Protein AF-W3ANN6-F1 (afdb_monomer_lite)

Structure (mmCIF, N/CA/C/O backbone):
data_AF-W3ANN6-F1
#
_entry.id   AF-W3ANN6-F1
#
loop_
_atom_site.group_PDB
_atom_site.id
_atom_site.type_symbol
_atom_site.label_atom_id
_atom_site.label_alt_id
_atom_site.label_comp_id
_atom_site.label_asym_id
_atom_site.label_entity_id
_atom_site.label_seq_id
_atom_site.pdbx_PDB_ins_code
_atom_site.Cartn_x
_atom_site.Cartn_y
_atom_site.Cartn_z
_atom_site.occupancy
_atom_site.B_iso_or_equiv
_atom_site.auth_seq_id
_atom_site.auth_comp_id
_atom_site.auth_asym_id
_atom_site.auth_atom_id
_atom_site.pdbx_PDB_model_num
ATOM 1 N N . MET A 1 1 ? -17.682 -36.816 -4.916 1.00 32.53 1 MET A N 1
ATOM 2 C CA . MET A 1 1 ? -17.069 -35.616 -4.298 1.00 32.53 1 MET A CA 1
ATOM 3 C C . MET A 1 1 ? -17.730 -34.402 -4.935 1.00 32.53 1 MET A C 1
ATOM 5 O O . MET A 1 1 ? -17.802 -34.375 -6.146 1.00 32.53 1 MET A O 1
ATOM 9 N N . ASN A 1 2 ? -18.272 -33.395 -4.263 1.00 34.41 2 ASN A N 1
ATOM 10 C CA . ASN A 1 2 ? -18.498 -33.153 -2.848 1.00 34.41 2 ASN A CA 1
ATOM 11 C C . ASN A 1 2 ? -19.518 -31.990 -2.790 1.00 34.41 2 ASN A C 1
ATOM 13 O O . ASN A 1 2 ? -19.142 -30.829 -2.893 1.00 34.41 2 ASN A O 1
ATOM 17 N N . SER A 1 3 ? -20.817 -32.293 -2.690 1.00 26.70 3 SER A N 1
ATOM 18 C CA . SER A 1 3 ? -21.860 -31.339 -2.247 1.00 26.70 3 SER A CA 1
ATOM 19 C C . SER A 1 3 ? -22.351 -31.677 -0.831 1.00 26.70 3 SER A C 1
ATOM 21 O O . SER A 1 3 ? -23.291 -31.072 -0.323 1.00 26.70 3 SER A O 1
ATOM 23 N N . PHE A 1 4 ? -21.694 -32.663 -0.214 1.00 28.80 4 PHE A N 1
ATOM 24 C CA . PHE A 1 4 ? -21.954 -33.219 1.109 1.00 28.80 4 PHE A CA 1
ATOM 25 C C . PHE A 1 4 ? -21.386 -32.318 2.226 1.00 28.80 4 PHE A C 1
ATOM 27 O O . PHE A 1 4 ? -21.916 -32.281 3.332 1.00 28.80 4 PHE A O 1
ATOM 34 N N . LEU A 1 5 ? -20.373 -31.502 1.898 1.00 25.97 5 LEU A N 1
ATOM 35 C CA . LEU A 1 5 ? -19.701 -30.575 2.820 1.00 25.97 5 LEU A CA 1
ATOM 36 C C . LEU A 1 5 ? -20.294 -29.156 2.856 1.00 25.97 5 LEU A C 1
ATOM 38 O O . LEU A 1 5 ? -20.056 -28.431 3.811 1.00 25.97 5 LEU A O 1
ATOM 42 N N . LYS A 1 6 ? -21.104 -28.745 1.869 1.00 28.75 6 LYS A N 1
ATOM 43 C CA . LYS A 1 6 ? -21.680 -27.381 1.840 1.00 28.75 6 LYS A CA 1
ATOM 44 C C . LYS A 1 6 ? -22.974 -27.222 2.646 1.00 28.75 6 LYS A C 1
ATOM 46 O O . LYS A 1 6 ? -23.407 -26.102 2.871 1.00 28.75 6 LYS A O 1
ATOM 51 N N . LYS A 1 7 ? -23.588 -28.325 3.088 1.00 34.66 7 LYS A N 1
ATOM 52 C CA . LYS A 1 7 ? -24.877 -28.327 3.809 1.00 34.66 7 LYS A CA 1
ATOM 53 C C . LYS A 1 7 ? -24.759 -28.616 5.313 1.00 34.66 7 LYS A C 1
ATOM 55 O O . LYS A 1 7 ? -25.770 -28.630 6.000 1.00 34.66 7 LYS A O 1
ATOM 60 N N . HIS A 1 8 ? -23.538 -28.804 5.816 1.00 30.42 8 HIS A N 1
ATOM 61 C CA . HIS A 1 8 ? -23.251 -29.067 7.233 1.00 30.42 8 HIS A CA 1
ATOM 62 C C . HIS A 1 8 ? -22.836 -27.816 8.033 1.00 30.42 8 HIS A C 1
ATOM 64 O O . HIS A 1 8 ? -22.753 -27.884 9.252 1.00 30.42 8 HIS A O 1
ATOM 70 N N . ALA A 1 9 ? -22.610 -26.669 7.381 1.00 30.02 9 ALA A N 1
ATOM 71 C CA . ALA A 1 9 ? -22.048 -25.486 8.038 1.00 30.02 9 ALA A CA 1
ATOM 72 C C . ALA A 1 9 ? -23.087 -24.601 8.756 1.00 30.02 9 ALA A C 1
ATOM 74 O O . ALA A 1 9 ? -22.761 -23.980 9.757 1.00 30.02 9 ALA A O 1
ATOM 75 N N . ALA A 1 10 ? -24.342 -24.547 8.299 1.00 31.28 10 ALA A N 1
ATOM 76 C CA . ALA A 1 10 ? -25.272 -23.502 8.748 1.00 31.28 10 ALA A CA 1
ATOM 77 C C . ALA A 1 10 ? -25.844 -23.710 10.166 1.00 31.28 10 ALA A C 1
ATOM 79 O O . ALA A 1 10 ? -26.101 -22.737 10.863 1.00 31.28 10 ALA A O 1
ATOM 80 N N . ALA A 1 11 ? -26.012 -24.956 10.624 1.00 32.31 11 ALA A N 1
ATOM 81 C CA . ALA A 1 11 ? -26.611 -25.235 11.936 1.00 32.31 11 ALA A CA 1
ATOM 82 C C . ALA A 1 11 ? -25.600 -25.191 13.097 1.00 32.31 11 ALA A C 1
ATOM 84 O O . ALA A 1 11 ? -25.984 -24.876 14.217 1.00 32.31 11 ALA A O 1
ATOM 85 N N . LEU A 1 12 ? -24.314 -25.454 12.831 1.00 32.34 12 LEU A N 1
ATOM 86 C CA . LEU A 1 12 ? -23.236 -25.227 13.802 1.00 32.34 12 LEU A CA 1
ATOM 87 C C . LEU A 1 12 ? -22.746 -23.770 13.789 1.00 32.34 12 LEU A C 1
ATOM 89 O O . LEU A 1 12 ? -22.328 -23.265 14.826 1.00 32.34 12 LEU A O 1
ATOM 93 N N . ALA A 1 13 ? -22.829 -23.077 12.645 1.00 34.53 13 ALA A N 1
ATOM 94 C CA . ALA A 1 13 ? -22.378 -21.692 12.527 1.00 34.53 13 ALA A CA 1
ATOM 95 C C . ALA A 1 13 ? -23.232 -20.703 13.329 1.00 34.53 13 ALA A C 1
ATOM 97 O O . ALA A 1 13 ? -22.690 -19.714 13.795 1.00 34.53 13 ALA A O 1
ATOM 98 N N . VAL A 1 14 ? -24.530 -20.950 13.541 1.00 36.38 14 VAL A N 1
ATOM 99 C CA . VAL A 1 14 ? -25.376 -20.023 14.320 1.00 36.38 14 VAL A CA 1
ATOM 100 C C . VAL A 1 14 ? -25.061 -20.105 15.817 1.00 36.38 14 VAL A C 1
ATOM 102 O O . VAL A 1 14 ? -24.949 -19.073 16.470 1.00 36.38 14 VAL A O 1
ATOM 105 N N . THR A 1 15 ? -24.820 -21.302 16.358 1.00 36.34 15 THR A N 1
ATOM 106 C CA . THR A 1 15 ? -24.433 -21.468 17.770 1.00 36.34 15 THR A CA 1
ATOM 107 C C . THR A 1 15 ? -22.998 -20.995 18.024 1.00 36.34 15 THR A C 1
ATOM 109 O O . THR A 1 15 ? -22.750 -20.355 19.040 1.00 36.34 15 THR A O 1
ATOM 112 N N . ALA A 1 16 ? -22.077 -21.229 17.078 1.00 33.28 16 ALA A N 1
ATOM 113 C CA . ALA A 1 16 ? -20.683 -20.787 17.176 1.00 33.28 16 ALA A CA 1
ATOM 114 C C . ALA A 1 16 ? -20.494 -19.278 16.913 1.00 33.28 16 ALA A C 1
ATOM 116 O O . ALA A 1 16 ? -19.668 -18.643 17.562 1.00 33.28 16 ALA A O 1
ATOM 117 N N . ALA A 1 17 ? -21.260 -18.670 15.999 1.00 32.44 17 ALA A N 1
ATOM 118 C CA . ALA A 1 17 ? -21.143 -17.238 15.710 1.00 32.44 17 ALA A CA 1
ATOM 119 C C . ALA A 1 17 ? -21.731 -16.362 16.828 1.00 32.44 17 ALA A C 1
ATOM 121 O O . ALA A 1 17 ? -21.190 -15.295 17.111 1.00 32.44 17 ALA A O 1
ATOM 122 N N . LEU A 1 18 ? -22.799 -16.810 17.504 1.00 34.31 18 LEU A N 1
ATOM 123 C CA . LEU A 1 18 ? -23.390 -16.063 18.620 1.00 34.31 18 LEU A CA 1
ATOM 124 C C . LEU A 1 18 ? -22.593 -16.195 19.929 1.00 34.31 18 LEU A C 1
ATOM 126 O O . LEU A 1 18 ? -22.500 -15.209 20.661 1.00 34.31 18 LEU A O 1
ATOM 130 N N . SER A 1 19 ? -21.971 -17.348 20.208 1.00 32.53 19 SER A N 1
ATOM 131 C CA . SER A 1 19 ? -21.127 -17.517 21.404 1.00 32.53 19 SER A CA 1
ATOM 132 C C . SER A 1 19 ? -19.837 -16.693 21.334 1.00 32.53 19 SER A C 1
ATOM 134 O O . SER A 1 19 ? -19.410 -16.149 22.348 1.00 32.53 19 SER A O 1
ATOM 136 N N . VAL A 1 20 ? -19.257 -16.535 20.136 1.00 31.69 20 VAL A N 1
ATOM 137 C CA . VAL A 1 20 ? -18.082 -15.672 19.909 1.00 31.69 20 VAL A CA 1
ATOM 138 C C . VAL A 1 20 ? -18.442 -14.191 20.076 1.00 31.69 20 VAL A C 1
ATOM 140 O O . VAL A 1 20 ? -17.717 -13.457 20.737 1.00 31.69 20 VAL A O 1
ATOM 143 N N . SER A 1 21 ? -19.600 -13.756 19.568 1.00 30.66 21 SER A N 1
ATOM 144 C CA . SER A 1 21 ? -20.057 -12.360 19.689 1.00 30.66 21 SER A CA 1
ATOM 145 C C . SER A 1 21 ? -20.254 -11.918 21.152 1.00 30.66 21 SER A C 1
ATOM 147 O O . SER A 1 21 ? -19.965 -10.773 21.504 1.00 30.66 21 SER A O 1
ATOM 149 N N . MET A 1 22 ? -20.692 -12.833 22.030 1.00 30.56 22 MET A N 1
ATOM 150 C CA . MET A 1 22 ? -20.898 -12.538 23.454 1.00 30.56 22 MET A CA 1
ATOM 151 C C . MET A 1 22 ? -19.615 -12.581 24.300 1.00 30.56 22 MET A C 1
ATOM 153 O O . MET A 1 22 ? -19.565 -11.899 25.321 1.00 30.56 22 MET A O 1
ATOM 157 N N . SER A 1 23 ? -18.561 -13.300 23.887 1.00 30.27 23 SER A N 1
ATOM 158 C CA . SER A 1 23 ? -17.263 -13.253 24.586 1.00 30.27 23 SER A CA 1
ATOM 159 C C . SER A 1 23 ? -16.420 -12.030 24.210 1.00 30.27 23 SER A C 1
ATOM 161 O O . SER A 1 23 ? -15.541 -11.646 24.976 1.00 30.27 23 SER A O 1
ATOM 163 N N . THR A 1 24 ? -16.680 -11.405 23.055 1.00 31.23 24 THR A N 1
ATOM 164 C CA . THR A 1 24 ? -15.928 -10.239 22.551 1.00 31.23 24 THR A CA 1
ATOM 165 C C . THR A 1 24 ? -16.662 -8.901 22.701 1.00 31.23 24 THR A C 1
ATOM 167 O O . THR A 1 24 ? -16.136 -7.873 22.286 1.00 31.23 24 THR A O 1
ATOM 170 N N . GLY A 1 25 ? -17.865 -8.882 23.287 1.00 28.44 25 GLY A N 1
ATOM 171 C CA . GLY A 1 25 ? -18.613 -7.648 23.571 1.00 28.44 25 GLY A CA 1
ATOM 172 C C . GLY A 1 25 ? -19.165 -6.909 22.342 1.00 28.44 25 GLY A C 1
ATOM 173 O O . GLY A 1 25 ? -19.482 -5.725 22.442 1.00 28.44 25 GLY A O 1
ATOM 174 N N . VAL A 1 26 ? -19.300 -7.574 21.190 1.00 32.38 26 VAL A N 1
ATOM 175 C CA . VAL A 1 26 ? -19.823 -6.956 19.960 1.00 32.38 26 VAL A CA 1
ATOM 176 C C . VAL A 1 26 ? -21.326 -7.229 19.860 1.00 32.38 26 VAL A C 1
ATOM 178 O O . VAL A 1 26 ? -21.746 -8.318 19.483 1.00 32.38 26 VAL A O 1
ATOM 181 N N . MET A 1 27 ? -22.157 -6.243 20.203 1.00 30.03 27 MET A N 1
ATOM 182 C CA . MET A 1 27 ? -23.614 -6.323 20.025 1.00 30.03 27 MET A CA 1
ATOM 183 C C . MET A 1 27 ? -23.962 -6.197 18.531 1.00 30.03 27 MET A C 1
ATOM 185 O O . MET A 1 27 ? -23.772 -5.136 17.940 1.00 30.03 27 MET A O 1
ATOM 189 N N . ALA A 1 28 ? -24.466 -7.268 17.911 1.00 36.19 28 ALA A N 1
ATOM 190 C CA . ALA A 1 28 ? -24.952 -7.249 16.529 1.00 36.19 28 ALA A CA 1
ATOM 191 C C . ALA A 1 28 ? -26.309 -6.517 16.412 1.00 36.19 28 ALA A C 1
ATOM 193 O O . ALA A 1 28 ? -27.213 -6.748 17.214 1.00 36.19 28 ALA A O 1
ATOM 194 N N . GLU A 1 29 ? -26.463 -5.652 15.402 1.00 33.69 29 GLU A N 1
ATOM 195 C CA . GLU A 1 29 ? -27.686 -4.871 15.145 1.00 33.69 29 GLU A CA 1
ATOM 196 C C . GLU A 1 29 ? -28.932 -5.742 14.848 1.00 33.69 29 GLU A C 1
ATOM 198 O O . GLU A 1 29 ? -28.858 -6.770 14.158 1.00 33.69 29 GLU A O 1
ATOM 203 N N . GLU A 1 30 ? -30.104 -5.268 15.307 1.00 32.84 30 GLU A N 1
ATOM 204 C CA . GLU A 1 30 ? -31.428 -5.933 15.281 1.00 32.84 30 GLU A CA 1
ATOM 205 C C . GLU A 1 30 ? -31.890 -6.441 13.899 1.00 32.84 30 GLU A C 1
ATOM 207 O O . GLU A 1 30 ? -32.696 -7.372 13.809 1.00 32.84 30 GLU A O 1
ATOM 212 N N . ASN A 1 31 ? -31.382 -5.868 12.804 1.00 31.66 31 ASN A N 1
ATOM 213 C CA . ASN A 1 31 ? -31.862 -6.166 11.451 1.00 31.66 31 ASN A CA 1
ATOM 214 C C . ASN A 1 31 ? -31.309 -7.482 10.870 1.00 31.66 31 ASN A C 1
ATOM 216 O O . ASN A 1 31 ? -31.904 -8.057 9.958 1.00 31.66 31 ASN A O 1
ATOM 220 N N . SER A 1 32 ? -30.191 -7.989 11.401 1.00 38.28 32 SER A N 1
ATOM 221 C CA . SER A 1 32 ? -29.564 -9.222 10.906 1.00 38.28 32 SER A CA 1
ATOM 222 C C . SER A 1 32 ? -30.299 -10.474 11.398 1.00 38.28 32 SER A C 1
ATOM 224 O O . SER A 1 32 ? -30.610 -11.369 10.610 1.00 38.28 32 SER A O 1
ATOM 226 N N . VAL A 1 33 ? -30.672 -10.504 12.680 1.00 33.94 33 VAL A N 1
ATOM 227 C CA . VAL A 1 33 ? -31.305 -11.652 13.351 1.00 33.94 33 VAL A CA 1
ATOM 228 C C . VAL A 1 33 ? -32.596 -12.072 12.641 1.00 33.94 33 VAL A C 1
ATOM 230 O O . VAL A 1 33 ? -32.817 -13.257 12.400 1.00 33.94 33 VAL A O 1
ATOM 233 N N . SER A 1 34 ? -33.406 -11.106 12.202 1.00 32.66 34 SER A N 1
ATOM 234 C CA . SER A 1 34 ? -34.683 -11.366 11.523 1.00 32.66 34 SER A CA 1
ATOM 235 C C . SER A 1 34 ? -34.524 -12.032 10.145 1.00 32.66 34 SER A C 1
ATOM 237 O O . SER A 1 34 ? -35.337 -12.883 9.785 1.00 32.66 34 SER A O 1
ATOM 239 N N . GLN A 1 35 ? -33.463 -11.730 9.383 1.00 34.53 35 GLN A N 1
ATOM 240 C CA . GLN A 1 35 ? -33.183 -12.403 8.100 1.00 34.53 35 GLN A CA 1
ATOM 241 C C . GLN A 1 35 ? -32.620 -13.827 8.287 1.00 34.53 35 GLN A C 1
ATOM 243 O O . GLN A 1 35 ? -32.899 -14.725 7.483 1.00 34.53 35 GLN A O 1
ATOM 248 N N . TYR A 1 36 ? -31.885 -14.071 9.376 1.00 34.53 36 TYR A N 1
ATOM 249 C CA . TYR A 1 36 ? -31.391 -15.407 9.734 1.00 34.53 36 TYR A CA 1
ATOM 250 C C . TYR A 1 36 ? -32.510 -16.345 10.216 1.00 34.53 36 TYR A C 1
ATOM 252 O O . TYR A 1 36 ? -32.502 -17.534 9.898 1.00 34.53 36 TYR A O 1
ATOM 260 N N . VAL A 1 37 ? -33.518 -15.815 10.914 1.00 33.84 37 VAL A N 1
ATOM 261 C CA . VAL A 1 37 ? -34.679 -16.584 11.401 1.00 33.84 37 VAL A CA 1
ATOM 262 C C . VAL A 1 37 ? -35.552 -17.097 10.245 1.00 33.84 37 VAL A C 1
ATOM 264 O O . VAL A 1 37 ? -35.982 -18.252 10.261 1.00 33.84 37 VAL A O 1
ATOM 267 N N . VAL A 1 38 ? -35.764 -16.284 9.202 1.00 34.19 38 VAL A N 1
ATOM 268 C CA . VAL A 1 38 ? -36.574 -16.670 8.030 1.00 34.19 38 VAL A CA 1
ATOM 269 C C . VAL A 1 38 ? -35.894 -17.789 7.230 1.00 34.19 38 VAL A C 1
ATOM 271 O O . VAL A 1 38 ? -36.526 -18.804 6.936 1.00 34.19 38 VAL A O 1
ATOM 274 N N . SER A 1 39 ? -34.586 -17.683 6.975 1.00 36.22 39 SER A N 1
ATOM 275 C CA . SER A 1 39 ? -33.829 -18.690 6.209 1.00 36.22 39 SER A CA 1
ATOM 276 C C . SER A 1 39 ? -33.647 -20.029 6.943 1.00 36.22 39 SER A C 1
ATOM 278 O O . SER A 1 39 ? -33.653 -21.090 6.312 1.00 36.22 39 SER A O 1
ATOM 280 N N . ALA A 1 40 ? -33.558 -20.015 8.278 1.00 33.75 40 ALA A N 1
ATOM 281 C CA . ALA A 1 40 ? -33.536 -21.232 9.088 1.00 33.75 40 ALA A CA 1
ATOM 282 C C . ALA A 1 40 ? -34.883 -21.978 9.039 1.00 33.75 40 ALA A C 1
ATOM 284 O O . ALA A 1 40 ? -34.899 -23.203 8.889 1.00 33.75 40 ALA A O 1
ATOM 285 N N . SER A 1 41 ? -36.005 -21.251 9.084 1.00 33.62 41 SER A N 1
ATOM 286 C CA . SER A 1 41 ? -37.356 -21.833 9.067 1.00 33.62 41 SER A CA 1
ATOM 287 C C . SER A 1 41 ? -37.709 -22.541 7.747 1.00 33.62 41 SER A C 1
ATOM 289 O O . SER A 1 41 ? -38.321 -23.609 7.767 1.00 33.62 41 SER A O 1
ATOM 291 N N . GLU A 1 42 ? -37.235 -22.033 6.603 1.00 35.44 42 GLU A N 1
ATOM 292 C CA . GLU A 1 42 ? -37.452 -22.644 5.280 1.00 35.44 42 GLU A CA 1
ATOM 293 C C . GLU A 1 42 ? -36.628 -23.934 5.073 1.00 35.44 42 GLU A C 1
ATOM 295 O O . GLU A 1 42 ? -37.027 -24.822 4.318 1.00 35.44 42 GLU A O 1
ATOM 300 N N . SER A 1 43 ? -35.506 -24.090 5.788 1.00 34.84 43 SER A N 1
ATOM 301 C CA . SER A 1 43 ? -34.608 -25.257 5.694 1.00 34.84 43 SER A CA 1
ATOM 302 C C . SER A 1 43 ? -35.095 -26.500 6.457 1.00 34.84 43 SER A C 1
ATOM 304 O O . SER A 1 43 ? -34.718 -27.631 6.144 1.00 34.84 43 SER A O 1
ATOM 306 N N . VAL A 1 44 ? -35.968 -26.293 7.441 1.00 33.53 44 VAL A N 1
ATOM 307 C CA . VAL A 1 44 ? -36.538 -27.330 8.308 1.00 33.53 44 VAL A CA 1
ATOM 308 C C . VAL A 1 44 ? -37.652 -28.117 7.602 1.00 33.53 44 VAL A C 1
ATOM 310 O O . VAL A 1 44 ? -37.876 -29.289 7.901 1.00 33.53 44 VAL A O 1
ATOM 313 N N . ALA A 1 45 ? -38.296 -27.518 6.598 1.00 32.59 45 ALA A N 1
ATOM 314 C CA . ALA A 1 45 ? -39.422 -28.100 5.869 1.00 32.59 45 ALA A CA 1
ATOM 315 C C . ALA A 1 45 ? -39.063 -29.283 4.935 1.00 32.59 45 ALA A C 1
ATOM 317 O O . ALA A 1 45 ? -39.953 -29.835 4.292 1.00 32.59 45 ALA A O 1
ATOM 318 N N . ALA A 1 46 ? -37.786 -29.688 4.840 1.00 34.97 46 ALA A N 1
ATOM 319 C CA . ALA A 1 46 ? -37.299 -30.659 3.847 1.00 34.97 46 ALA A CA 1
ATOM 320 C C . ALA A 1 46 ? -36.752 -31.993 4.407 1.00 34.97 46 ALA A C 1
ATOM 322 O O . ALA A 1 46 ? -36.212 -32.789 3.636 1.00 34.97 46 ALA A O 1
ATOM 323 N N . SER A 1 47 ? -36.875 -32.277 5.710 1.00 35.41 47 SER A N 1
ATOM 324 C CA . SER A 1 47 ? -36.587 -33.627 6.234 1.00 35.41 47 SER A CA 1
ATOM 325 C C . SER A 1 47 ? -37.808 -34.554 6.097 1.00 35.41 47 SER A C 1
ATOM 327 O O . SER A 1 47 ? -38.954 -34.131 6.233 1.00 35.41 47 SER A O 1
ATOM 329 N N . GLN A 1 48 ? -37.560 -35.834 5.795 1.00 38.25 48 GLN A N 1
ATOM 330 C CA . GLN A 1 48 ? -38.597 -36.872 5.714 1.00 38.25 48 GLN A CA 1
ATOM 331 C C . GLN A 1 48 ? -38.791 -37.636 7.036 1.00 38.25 48 GLN A C 1
ATOM 333 O O . GLN A 1 48 ? -39.666 -38.495 7.111 1.00 38.25 48 GLN A O 1
ATOM 338 N N . ASP A 1 49 ? -38.019 -37.310 8.079 1.00 46.12 49 ASP A N 1
ATOM 339 C CA . ASP A 1 49 ? -38.220 -37.824 9.435 1.00 46.12 49 ASP A CA 1
ATOM 340 C C . ASP A 1 49 ? -38.712 -36.682 10.332 1.00 46.12 49 ASP A C 1
ATOM 342 O O . ASP A 1 49 ? -37.943 -35.820 10.777 1.00 46.12 49 ASP A O 1
ATOM 346 N N . LEU A 1 50 ? -40.032 -36.655 10.552 1.00 44.47 50 LEU A N 1
ATOM 347 C CA . LEU A 1 50 ? -40.708 -35.608 11.321 1.00 44.47 50 LEU A CA 1
ATOM 348 C C . LEU A 1 50 ? -40.097 -35.446 12.721 1.00 44.47 50 LEU A C 1
ATOM 350 O O . LEU A 1 50 ? -40.072 -34.338 13.246 1.00 44.47 50 LEU A O 1
ATOM 354 N N . ASN A 1 51 ? -39.568 -36.522 13.310 1.00 54.09 51 ASN A N 1
ATOM 355 C CA . ASN A 1 51 ? -39.084 -36.511 14.686 1.00 54.09 51 ASN A CA 1
ATOM 356 C C . ASN A 1 51 ? -37.733 -35.779 14.831 1.00 54.09 51 ASN A C 1
ATOM 358 O O . ASN A 1 51 ? -37.484 -35.153 15.861 1.00 54.09 51 ASN A O 1
ATOM 362 N N . ASP A 1 52 ? -36.875 -35.807 13.802 1.00 55.53 52 ASP A N 1
ATOM 363 C CA . ASP A 1 52 ? -35.595 -35.072 13.787 1.00 55.53 52 ASP A CA 1
ATOM 364 C C . ASP A 1 52 ? -35.808 -33.570 13.515 1.00 55.53 52 ASP A C 1
ATOM 366 O O . ASP A 1 52 ? -35.148 -32.720 14.110 1.00 55.53 52 ASP A O 1
ATOM 370 N N . ILE A 1 53 ? -36.802 -33.224 12.686 1.00 51.47 53 ILE A N 1
ATOM 371 C CA . ILE A 1 53 ? -37.229 -31.834 12.432 1.00 51.47 53 ILE A CA 1
ATOM 372 C C . ILE A 1 53 ? -37.717 -31.179 13.720 1.00 51.47 53 ILE A C 1
ATOM 374 O O . ILE A 1 53 ? -37.256 -30.096 14.082 1.00 51.47 53 ILE A O 1
ATOM 378 N N . THR A 1 54 ? -38.647 -31.836 14.419 1.00 58.78 54 THR A N 1
ATOM 379 C CA . THR A 1 54 ? -39.245 -31.301 15.646 1.00 58.78 54 THR A CA 1
ATOM 380 C C . THR A 1 54 ? -38.185 -31.080 16.728 1.00 58.78 54 THR A C 1
ATOM 382 O O . THR A 1 54 ? -38.213 -30.059 17.410 1.00 58.78 54 THR A O 1
ATOM 385 N N . LYS A 1 55 ? -37.197 -31.977 16.837 1.00 61.34 55 LYS A N 1
ATOM 386 C CA . LYS A 1 55 ? -36.070 -31.835 17.774 1.00 61.34 55 LYS A CA 1
ATOM 387 C C . LYS A 1 55 ? -35.128 -30.689 17.410 1.00 61.34 55 LYS A C 1
ATOM 389 O O . LYS A 1 55 ? -34.701 -29.956 18.296 1.00 61.34 55 LYS A O 1
ATOM 394 N N . ARG A 1 56 ? -34.840 -30.480 16.122 1.00 58.22 56 ARG A N 1
ATOM 395 C CA . ARG A 1 56 ? -34.008 -29.355 15.656 1.00 58.22 56 ARG A CA 1
ATOM 396 C C . ARG A 1 56 ? -34.685 -28.001 15.860 1.00 58.22 56 ARG A C 1
ATOM 398 O O . ARG A 1 56 ? -34.021 -27.051 16.264 1.00 58.22 56 ARG A O 1
ATOM 405 N N . LEU A 1 57 ? -35.996 -27.918 15.630 1.00 56.41 57 LEU A N 1
ATOM 406 C CA . LEU A 1 57 ? -36.780 -26.717 15.932 1.00 56.41 57 LEU A CA 1
ATOM 407 C C . LEU A 1 57 ? -36.814 -26.428 17.430 1.00 56.41 57 LEU A C 1
ATOM 409 O O . LEU A 1 57 ? -36.582 -25.292 17.836 1.00 56.41 57 LEU A O 1
ATOM 413 N N . ALA A 1 58 ? -37.051 -27.452 18.252 1.00 64.69 58 ALA A N 1
ATOM 414 C CA . ALA A 1 58 ? -37.005 -27.311 19.700 1.00 64.69 58 ALA A CA 1
ATOM 415 C C . ALA A 1 58 ? -35.643 -26.779 20.164 1.00 64.69 58 ALA A C 1
ATOM 417 O O . ALA A 1 58 ? -35.590 -25.797 20.901 1.00 64.69 58 ALA A O 1
ATOM 418 N N . LEU A 1 59 ? -34.547 -27.361 19.666 1.00 60.12 59 LEU A N 1
ATOM 419 C CA . LEU A 1 59 ? -33.186 -26.943 19.997 1.00 60.12 59 LEU A CA 1
ATOM 420 C C . LEU A 1 59 ? -32.936 -25.470 19.647 1.00 60.12 59 LEU A C 1
ATOM 422 O O . LEU A 1 59 ? -32.401 -24.727 20.466 1.00 60.12 59 LEU A O 1
ATOM 426 N N . PHE A 1 60 ? -33.374 -25.035 18.463 1.00 64.00 60 PHE A N 1
ATOM 427 C CA . PHE A 1 60 ? -33.273 -23.643 18.029 1.00 64.00 60 PHE A CA 1
ATOM 428 C C . PHE A 1 60 ? -34.001 -22.683 18.981 1.00 64.00 60 PHE A C 1
ATOM 430 O O . PHE A 1 60 ? -33.407 -21.705 19.440 1.00 64.00 60 PHE A O 1
ATOM 437 N N . TYR A 1 61 ? -35.267 -22.961 19.311 1.00 64.44 61 TYR A N 1
ATOM 438 C CA . TYR A 1 61 ? -36.048 -22.081 20.184 1.00 64.44 61 TYR A CA 1
ATOM 439 C C . TYR A 1 61 ? -35.511 -22.049 21.617 1.00 64.44 61 TYR A C 1
ATOM 441 O O . TYR A 1 61 ? -35.454 -20.971 22.209 1.00 64.44 61 TYR A O 1
ATOM 449 N N . TYR A 1 62 ? -35.062 -23.186 22.156 1.00 61.47 62 TYR A N 1
ATOM 450 C CA . TYR A 1 62 ? -34.436 -23.235 23.478 1.00 61.47 62 TYR A CA 1
ATOM 451 C C . TYR A 1 62 ? -33.116 -22.465 23.530 1.00 61.47 62 TYR A C 1
ATOM 453 O O . TYR A 1 62 ? -32.960 -21.604 24.393 1.00 61.47 62 TYR A O 1
ATOM 461 N N . ALA A 1 63 ? -32.192 -22.720 22.599 1.00 54.44 63 ALA A N 1
ATOM 462 C CA . ALA A 1 63 ? -30.888 -22.057 22.585 1.00 54.44 63 ALA A CA 1
ATOM 463 C C . ALA A 1 63 ? -31.023 -20.541 22.375 1.00 54.44 63 ALA A C 1
ATOM 465 O O . ALA A 1 63 ? -30.389 -19.749 23.069 1.00 54.44 63 ALA A O 1
ATOM 466 N N . THR A 1 64 ? -31.915 -20.125 21.472 1.00 54.94 64 THR A N 1
ATOM 467 C CA . THR A 1 64 ? -32.189 -18.701 21.245 1.00 54.94 64 THR A CA 1
ATOM 468 C C . THR A 1 64 ? -32.773 -18.060 22.501 1.00 54.94 64 THR A C 1
ATOM 470 O O . THR A 1 64 ? -32.343 -16.981 22.895 1.00 54.94 64 THR A O 1
ATOM 473 N N . ALA A 1 65 ? -33.705 -18.725 23.187 1.00 61.00 65 ALA A N 1
ATOM 474 C CA . ALA A 1 65 ? -34.310 -18.167 24.387 1.00 61.00 65 ALA A CA 1
ATOM 475 C C . ALA A 1 65 ? -33.331 -18.025 25.561 1.00 61.00 65 ALA A C 1
ATOM 477 O O . ALA A 1 65 ? -33.382 -17.020 26.271 1.00 61.00 65 ALA A O 1
ATOM 478 N N . GLU A 1 66 ? -32.436 -18.993 25.760 1.00 58.66 66 GLU A N 1
ATOM 479 C CA . GLU A 1 66 ? -31.384 -18.898 26.779 1.00 58.66 66 GLU A CA 1
ATOM 480 C C . GLU A 1 66 ? -30.424 -17.734 26.493 1.00 58.66 66 GLU A C 1
ATOM 482 O O . GLU A 1 66 ? -30.076 -17.002 27.417 1.00 58.66 66 GLU A O 1
ATOM 487 N N . ASN A 1 67 ? -30.102 -17.465 25.224 1.00 51.72 67 ASN A N 1
ATOM 488 C CA . ASN A 1 67 ? -29.270 -16.316 24.850 1.00 51.72 67 ASN A CA 1
ATOM 489 C C . ASN A 1 67 ? -29.933 -14.971 25.185 1.00 51.72 67 ASN A C 1
ATOM 491 O O . ASN A 1 67 ? -29.289 -14.089 25.750 1.00 51.72 67 ASN A O 1
ATOM 495 N N . TYR A 1 68 ? -31.227 -14.809 24.889 1.00 56.00 68 TYR A N 1
ATOM 496 C CA . TYR A 1 68 ? -31.959 -13.587 25.247 1.00 56.00 68 TYR A CA 1
ATOM 497 C C . TYR A 1 68 ? -32.030 -13.395 26.768 1.00 56.00 68 TYR A C 1
ATOM 499 O O . TYR A 1 68 ? -31.807 -12.288 27.254 1.00 56.00 68 TYR A O 1
ATOM 507 N N . LYS A 1 69 ? -32.267 -14.472 27.531 1.00 59.72 69 LYS A N 1
ATOM 508 C CA . LYS A 1 69 ? -32.257 -14.420 29.002 1.00 59.72 69 LYS A CA 1
ATOM 509 C C . LYS A 1 69 ? -30.880 -14.052 29.553 1.00 59.72 69 LYS A C 1
ATOM 511 O O . LYS A 1 69 ? -30.804 -13.206 30.439 1.00 59.72 69 LYS A O 1
ATOM 516 N N . ALA A 1 70 ? -29.812 -14.655 29.029 1.00 47.00 70 ALA A N 1
ATOM 517 C CA . ALA A 1 70 ? -28.437 -14.368 29.437 1.00 47.00 70 ALA A CA 1
ATOM 518 C C . ALA A 1 70 ? -28.042 -12.912 29.142 1.00 47.00 70 ALA A C 1
ATOM 520 O O . ALA A 1 70 ? -27.363 -12.282 29.949 1.00 47.00 70 ALA A O 1
ATOM 521 N N . ALA A 1 71 ? -28.533 -12.353 28.033 1.00 44.84 71 ALA A N 1
ATOM 522 C CA . ALA A 1 71 ? -28.345 -10.951 27.665 1.00 44.84 71 ALA A CA 1
ATOM 523 C C . ALA A 1 71 ? -29.274 -9.972 28.416 1.00 44.84 71 ALA A C 1
ATOM 525 O O . ALA A 1 71 ? -29.201 -8.765 28.191 1.00 44.84 71 ALA A O 1
ATOM 526 N N . GLY A 1 72 ? -30.172 -10.457 29.284 1.00 55.75 72 GLY A N 1
ATOM 527 C CA . GLY A 1 72 ? -31.156 -9.622 29.983 1.00 55.75 72 GLY A CA 1
ATOM 528 C C . GLY A 1 72 ? -32.202 -8.982 29.060 1.00 55.75 72 GLY A C 1
ATOM 529 O O . GLY A 1 72 ? -32.837 -7.998 29.440 1.00 55.75 72 GLY A O 1
ATOM 530 N N . LEU A 1 73 ? -32.378 -9.518 27.850 1.00 53.62 73 LEU A N 1
ATOM 531 C CA . LEU A 1 73 ? -33.286 -9.001 26.832 1.00 53.62 73 LEU A CA 1
ATOM 532 C C . LEU A 1 73 ? -34.656 -9.700 26.900 1.00 53.62 73 LEU A C 1
ATOM 534 O O . LEU A 1 73 ? -34.733 -10.901 27.180 1.00 53.62 73 LEU A O 1
ATOM 538 N N . PRO A 1 74 ? -35.761 -8.986 26.614 1.00 59.88 74 PRO A N 1
ATOM 539 C CA . PRO A 1 74 ? -37.074 -9.610 26.512 1.00 59.88 74 PRO A CA 1
ATOM 540 C C . PRO A 1 74 ? -37.131 -10.562 25.310 1.00 59.88 74 PRO A C 1
ATOM 542 O O . PRO A 1 74 ? -36.593 -10.270 24.243 1.00 59.88 74 PRO A O 1
ATOM 545 N N . LEU A 1 75 ? -37.814 -11.699 25.473 1.00 55.53 75 LEU A N 1
ATOM 546 C CA . LEU A 1 75 ? -37.960 -12.683 24.400 1.00 55.53 75 LEU A CA 1
ATOM 547 C C . LEU A 1 75 ? -38.880 -12.159 23.284 1.00 55.53 75 LEU A C 1
ATOM 549 O O . LEU A 1 75 ? -40.006 -11.749 23.584 1.00 55.53 75 LEU A O 1
ATOM 553 N N . PRO A 1 76 ? -38.465 -12.236 22.006 1.00 66.94 76 PRO A N 1
ATOM 554 C CA . PRO A 1 76 ? -39.330 -11.911 20.880 1.00 66.94 76 PRO A CA 1
ATOM 555 C C . PRO A 1 76 ? -40.550 -12.836 20.817 1.00 66.94 76 PRO A C 1
ATOM 557 O O . PRO A 1 76 ? -40.469 -14.022 21.147 1.00 66.94 76 PRO A O 1
ATOM 560 N N . GLU A 1 77 ? -41.672 -12.312 20.321 1.00 63.72 77 GLU A N 1
ATOM 561 C CA . GLU A 1 77 ? -42.946 -13.040 20.232 1.00 63.72 77 GLU A CA 1
ATOM 562 C C . GLU A 1 77 ? -42.824 -14.362 19.453 1.00 63.72 77 GLU A C 1
ATOM 564 O O . GLU A 1 77 ? -43.391 -15.378 19.849 1.00 63.72 77 GLU A O 1
ATOM 569 N N . GLU A 1 78 ? -42.019 -14.385 18.391 1.00 54.44 78 GLU A N 1
ATOM 570 C CA . GLU A 1 78 ? -41.789 -15.580 17.570 1.00 54.44 78 GLU A CA 1
ATOM 571 C C . GLU A 1 78 ? -40.999 -16.675 18.305 1.00 54.44 78 GLU A C 1
ATOM 573 O O . GLU A 1 78 ? -41.238 -17.866 18.097 1.00 54.44 78 GLU A O 1
ATOM 578 N N . ILE A 1 79 ? -40.118 -16.295 19.235 1.00 65.50 79 ILE A N 1
ATOM 579 C CA . ILE A 1 79 ? -39.412 -17.248 20.102 1.00 65.50 79 ILE A CA 1
ATOM 580 C C . ILE A 1 79 ? -40.361 -17.788 21.171 1.00 65.50 79 ILE A C 1
ATOM 582 O O . ILE A 1 79 ? -40.368 -18.989 21.433 1.00 65.50 79 ILE A O 1
ATOM 586 N N . LEU A 1 80 ? -41.223 -16.937 21.736 1.00 66.19 80 LEU A N 1
ATOM 587 C CA . LEU A 1 80 ? -42.261 -17.362 22.680 1.00 66.19 80 LEU A CA 1
ATOM 588 C C . LEU A 1 80 ? -43.251 -18.345 22.035 1.00 66.19 80 LEU A C 1
ATOM 590 O O . LEU A 1 80 ? -43.567 -19.373 22.635 1.00 66.19 80 LEU A O 1
ATOM 594 N N . LYS A 1 81 ? -43.697 -18.081 20.800 1.00 65.88 81 LYS A N 1
ATOM 595 C CA . LYS A 1 81 ? -44.553 -18.995 20.021 1.00 65.88 81 LYS A CA 1
ATOM 596 C C . LYS A 1 81 ? -43.852 -20.320 19.728 1.00 65.88 81 LYS A C 1
ATOM 598 O O . LYS A 1 81 ? -44.455 -21.379 19.887 1.00 65.88 81 LYS A O 1
ATOM 603 N N . GLY A 1 82 ? -42.579 -20.270 19.343 1.00 58.75 82 GLY A N 1
ATOM 604 C CA . GLY A 1 82 ? -41.772 -21.461 19.099 1.00 58.75 82 GLY A CA 1
ATOM 605 C C . GLY A 1 82 ? -41.566 -22.321 20.346 1.00 58.75 82 GLY A C 1
ATOM 606 O O . GLY A 1 82 ? -41.760 -23.534 20.296 1.00 58.75 82 GLY A O 1
ATOM 607 N N . LEU A 1 83 ? -41.269 -21.704 21.492 1.00 69.38 83 LEU A N 1
ATOM 608 C CA . LEU A 1 83 ? -41.200 -22.395 22.782 1.00 69.38 83 LEU A CA 1
ATOM 609 C C . LEU A 1 83 ? -42.555 -22.982 23.195 1.00 69.38 83 LEU A C 1
ATOM 611 O O . LEU A 1 83 ? -42.599 -24.083 23.728 1.00 69.38 83 LEU A O 1
ATOM 615 N N . ALA A 1 84 ? -43.669 -22.301 22.927 1.00 75.62 84 ALA A N 1
ATOM 616 C CA . ALA A 1 84 ? -44.993 -22.857 23.203 1.00 75.62 84 ALA A CA 1
ATOM 617 C C . ALA A 1 84 ? -45.306 -24.084 22.323 1.00 75.62 84 ALA A C 1
ATOM 619 O O . ALA A 1 84 ? -45.954 -25.023 22.782 1.00 75.62 84 ALA A O 1
ATOM 620 N N . ALA A 1 85 ? -44.833 -24.091 21.073 1.00 66.19 85 ALA A N 1
ATOM 621 C CA . ALA A 1 85 ? -45.060 -25.177 20.122 1.00 66.19 85 ALA A CA 1
ATOM 622 C C . ALA A 1 85 ? -44.114 -26.378 20.315 1.00 66.19 85 ALA A C 1
ATOM 624 O O . ALA A 1 85 ? -44.524 -27.518 20.103 1.00 66.19 85 ALA A O 1
ATOM 625 N N . TYR A 1 86 ? -42.863 -26.136 20.721 1.00 69.62 86 TYR A N 1
ATOM 626 C CA . TYR A 1 86 ? -41.795 -27.147 20.723 1.00 69.62 86 TYR A CA 1
ATOM 627 C C . TYR A 1 86 ? -41.066 -27.296 22.068 1.00 69.62 86 TYR A C 1
ATOM 629 O O . TYR A 1 86 ? -40.259 -28.207 22.230 1.00 69.62 86 TYR A O 1
ATOM 637 N N . GLY A 1 87 ? -41.376 -26.467 23.064 1.00 63.06 87 GLY A N 1
ATOM 638 C CA . GLY A 1 87 ? -40.735 -26.443 24.385 1.00 63.06 87 GLY A CA 1
ATOM 639 C C . GLY A 1 87 ? -41.153 -27.562 25.342 1.00 63.06 87 GLY A C 1
ATOM 640 O O . GLY A 1 87 ? -41.035 -27.406 26.550 1.00 63.06 87 GLY A O 1
ATOM 641 N N . ASN A 1 88 ? -41.676 -28.672 24.824 1.00 74.81 88 ASN A N 1
ATOM 642 C CA . ASN A 1 88 ? -41.848 -29.926 25.569 1.00 74.81 88 ASN A CA 1
ATOM 643 C C . ASN A 1 88 ? -41.007 -31.064 24.965 1.00 74.81 88 ASN A C 1
ATOM 645 O O . ASN A 1 88 ? -41.077 -32.203 25.422 1.00 74.81 88 ASN A O 1
ATOM 649 N N . VAL A 1 89 ? -40.254 -30.782 23.900 1.00 72.00 89 VAL A N 1
ATOM 650 C CA . VAL A 1 89 ? -39.413 -31.763 23.219 1.00 72.00 89 VAL A CA 1
ATOM 651 C C . VAL A 1 89 ? -38.094 -31.863 23.971 1.00 72.00 89 VAL A C 1
ATOM 653 O O . VAL A 1 89 ? -37.383 -30.870 24.119 1.00 72.00 89 VAL A O 1
ATOM 656 N N . ASP A 1 90 ? -37.765 -33.069 24.430 1.00 71.25 90 ASP A N 1
ATOM 657 C CA . ASP A 1 90 ? -36.487 -33.336 25.084 1.00 71.25 90 ASP A CA 1
ATOM 658 C C . ASP A 1 90 ? -35.339 -33.192 24.076 1.00 71.25 90 ASP A C 1
ATOM 660 O O . ASP A 1 90 ? -35.191 -33.974 23.129 1.00 71.25 90 ASP A O 1
ATOM 664 N N . VAL A 1 91 ? -34.540 -32.152 24.295 1.00 58.59 91 VAL A N 1
ATOM 665 C CA . VAL A 1 91 ? -33.329 -31.839 23.536 1.00 58.59 91 VAL A CA 1
ATOM 666 C C . VAL A 1 91 ? -32.071 -31.969 24.390 1.00 58.59 91 VAL A C 1
ATOM 668 O O . VAL A 1 91 ? -30.989 -31.631 23.919 1.00 58.59 91 VAL A O 1
ATOM 671 N N . SER A 1 92 ? -32.166 -32.475 25.624 1.00 60.16 92 SER A N 1
ATOM 672 C CA . SER A 1 92 ? -31.058 -32.499 26.584 1.00 60.16 92 SER A CA 1
ATOM 673 C C . SER A 1 92 ? -29.851 -33.280 26.061 1.00 60.16 92 SER A C 1
ATOM 675 O O . SER A 1 92 ? -28.724 -32.813 26.175 1.00 60.16 92 SER A O 1
ATOM 677 N N . ALA A 1 93 ? -30.074 -34.415 25.391 1.00 52.25 93 ALA A N 1
ATOM 678 C CA . ALA A 1 93 ? -28.994 -35.185 24.767 1.00 52.25 93 ALA A CA 1
ATOM 679 C C . ALA A 1 93 ? -28.295 -34.426 23.620 1.00 52.25 93 ALA A C 1
ATOM 681 O O . ALA A 1 93 ? -27.089 -34.565 23.436 1.00 52.25 93 ALA A O 1
ATOM 682 N N . TYR A 1 94 ? -29.030 -33.599 22.869 1.00 53.78 94 TYR A N 1
ATOM 683 C CA . TYR A 1 94 ? -28.471 -32.783 21.787 1.00 53.78 94 TYR A CA 1
ATOM 684 C C . TYR A 1 94 ? -27.765 -31.536 22.315 1.00 53.78 94 TYR A C 1
ATOM 686 O O . TYR A 1 94 ? -26.736 -31.160 21.770 1.00 53.78 94 TYR A O 1
ATOM 694 N N . MET A 1 95 ? -28.282 -30.921 23.382 1.00 50.34 95 MET A N 1
ATOM 695 C CA . MET A 1 95 ? -27.616 -29.821 24.083 1.00 50.34 95 MET A CA 1
ATOM 696 C C . MET A 1 95 ? -26.297 -30.282 24.700 1.00 50.34 95 MET A C 1
ATOM 698 O O . MET A 1 95 ? -25.298 -29.591 24.553 1.00 50.34 95 MET A O 1
ATOM 702 N N . ASN A 1 96 ? -26.271 -31.470 25.310 1.00 51.25 96 ASN A N 1
ATOM 703 C CA . ASN A 1 96 ? -25.045 -32.052 25.853 1.00 51.25 96 ASN A CA 1
ATOM 704 C C . ASN A 1 96 ? -24.052 -32.390 24.738 1.00 51.25 96 ASN A C 1
ATOM 706 O O . ASN A 1 96 ? -22.903 -31.985 24.822 1.00 51.25 96 ASN A O 1
ATOM 710 N N . ALA A 1 97 ? -24.495 -33.029 23.650 1.00 47.09 97 ALA A N 1
ATOM 711 C CA . ALA A 1 97 ? -23.622 -33.311 22.509 1.00 47.09 97 ALA A CA 1
ATOM 712 C C . ALA A 1 97 ? -23.107 -32.031 21.821 1.00 47.09 97 ALA A C 1
ATOM 714 O O . ALA A 1 97 ? -21.977 -31.998 21.345 1.00 47.09 97 ALA A O 1
ATOM 715 N N . ALA A 1 98 ? -23.916 -30.968 21.766 1.00 44.41 98 ALA A N 1
ATOM 716 C CA . ALA A 1 98 ? -23.499 -29.667 21.253 1.00 44.41 98 ALA A CA 1
ATOM 717 C C . ALA A 1 98 ? -22.522 -28.964 22.205 1.00 44.41 98 ALA A C 1
ATOM 719 O O . ALA A 1 98 ? -21.582 -28.339 21.728 1.00 44.41 98 ALA A O 1
ATOM 720 N N . ALA A 1 99 ? -22.713 -29.088 23.520 1.00 44.41 99 ALA A N 1
ATOM 721 C CA . ALA A 1 99 ? -21.800 -28.570 24.533 1.00 44.41 99 ALA A CA 1
ATOM 722 C C . ALA A 1 99 ? -20.461 -29.318 24.518 1.00 44.41 99 ALA A C 1
ATOM 724 O O . ALA A 1 99 ? -19.426 -28.673 24.475 1.00 44.41 99 ALA A O 1
ATOM 725 N N . GLU A 1 100 ? -20.471 -30.650 24.439 1.00 44.19 100 GLU A N 1
ATOM 726 C CA . GLU A 1 100 ? -19.271 -31.485 24.295 1.00 44.19 100 GLU A CA 1
ATOM 727 C C . GLU A 1 100 ? -18.544 -31.206 22.971 1.00 44.19 100 GLU A C 1
ATOM 729 O O . GLU A 1 100 ? -17.320 -31.128 22.931 1.00 44.19 100 GLU A O 1
ATOM 734 N N . ALA A 1 101 ? -19.283 -31.007 21.874 1.00 42.34 101 ALA A N 1
ATOM 735 C CA . ALA A 1 101 ? -18.700 -30.614 20.594 1.00 42.34 101 ALA A CA 1
ATOM 736 C C . ALA A 1 101 ? -18.135 -29.187 20.626 1.00 42.34 101 ALA A C 1
ATOM 738 O O . ALA A 1 101 ? -17.136 -28.926 19.962 1.00 42.34 101 ALA A O 1
ATOM 739 N N . LEU A 1 102 ? -18.749 -28.274 21.383 1.00 41.00 102 LEU A N 1
ATOM 740 C CA . LEU A 1 102 ? -18.256 -26.913 21.585 1.00 41.00 102 LEU A CA 1
ATOM 741 C C . LEU A 1 102 ? -17.024 -26.900 22.494 1.00 41.00 102 LEU A C 1
ATOM 743 O O . LEU A 1 102 ? -16.078 -26.187 22.196 1.00 41.00 102 LEU A O 1
ATOM 747 N N . GLU A 1 103 ? -17.006 -27.711 23.550 1.00 39.81 103 GLU A N 1
ATOM 748 C CA . GLU A 1 103 ? -15.870 -27.893 24.452 1.00 39.81 103 GLU A CA 1
ATOM 749 C C . GLU A 1 103 ? -14.702 -28.523 23.691 1.00 39.81 103 GLU A C 1
ATOM 751 O O . GLU A 1 103 ? -13.624 -27.943 23.651 1.00 39.81 103 GLU A O 1
ATOM 756 N N . SER A 1 104 ? -14.943 -29.591 22.928 1.00 40.19 104 SER A N 1
ATOM 757 C CA . SER A 1 104 ? -13.940 -30.202 22.050 1.00 40.19 104 SER A CA 1
ATOM 758 C C . SER A 1 104 ? -13.477 -29.260 20.931 1.00 40.19 104 SER A C 1
ATOM 760 O O . SER A 1 104 ? -12.292 -29.236 20.603 1.00 40.19 104 SER A O 1
ATOM 762 N N . ALA A 1 105 ? -14.367 -28.439 20.364 1.00 36.84 105 ALA A N 1
ATOM 763 C CA . ALA A 1 105 ? -13.989 -27.403 19.405 1.00 36.84 105 ALA A CA 1
ATOM 764 C C . ALA A 1 105 ? -13.213 -26.258 20.069 1.00 36.84 105 ALA A C 1
ATOM 766 O O . ALA A 1 105 ? -12.340 -25.688 19.426 1.00 36.84 105 ALA A O 1
ATOM 767 N N . SER A 1 106 ? -13.491 -25.939 21.336 1.00 35.19 106 SER A N 1
ATOM 768 C CA . SER A 1 106 ? -12.755 -24.944 22.117 1.00 35.19 106 SER A CA 1
ATOM 769 C C . SER A 1 106 ? -11.379 -25.463 22.519 1.00 35.19 106 SER A C 1
ATOM 771 O O . SER A 1 106 ? -10.408 -24.735 22.396 1.00 35.19 106 SER A O 1
ATOM 773 N N . GLU A 1 107 ? -11.251 -26.739 22.873 1.00 35.97 107 GLU A N 1
ATOM 774 C CA . GLU A 1 107 ? -9.975 -27.402 23.138 1.00 35.97 107 GLU A CA 1
ATOM 775 C C . GLU A 1 107 ? -9.156 -27.547 21.854 1.00 35.97 107 GLU A C 1
ATOM 777 O O . GLU A 1 107 ? -7.952 -27.310 21.859 1.00 35.97 107 GLU A O 1
ATOM 782 N N . ALA A 1 108 ? -9.802 -27.866 20.728 1.00 34.28 108 ALA A N 1
ATOM 783 C CA . ALA A 1 108 ? -9.166 -27.887 19.416 1.00 34.28 108 ALA A CA 1
ATOM 784 C C . ALA A 1 108 ? -8.789 -26.478 18.935 1.00 34.28 108 ALA A C 1
ATOM 786 O O . ALA A 1 108 ? -7.759 -26.326 18.286 1.00 34.28 108 ALA A O 1
ATOM 787 N N . ALA A 1 109 ? -9.576 -25.451 19.270 1.00 32.22 109 ALA A N 1
ATOM 788 C CA . ALA A 1 109 ? -9.243 -24.055 19.016 1.00 32.22 109 ALA A CA 1
ATOM 789 C C . ALA A 1 109 ? -8.083 -23.595 19.902 1.00 32.22 109 ALA A C 1
ATOM 791 O O . ALA A 1 109 ? -7.186 -22.968 19.371 1.00 32.22 109 ALA A O 1
ATOM 792 N N . VAL A 1 110 ? -8.037 -23.983 21.182 1.00 33.28 110 VAL A N 1
ATOM 793 C CA . VAL A 1 110 ? -6.927 -23.721 22.119 1.00 33.28 110 VAL A CA 1
ATOM 794 C C . VAL A 1 110 ? -5.647 -24.446 21.687 1.00 33.28 110 VAL A C 1
ATOM 796 O O . VAL A 1 110 ? -4.555 -23.892 21.769 1.00 33.28 110 VAL A O 1
ATOM 799 N N . ALA A 1 111 ? -5.770 -25.669 21.167 1.00 35.59 111 ALA A N 1
ATOM 800 C CA . ALA A 1 111 ? -4.653 -26.435 20.619 1.00 35.59 111 ALA A CA 1
ATOM 801 C C . ALA A 1 111 ? -4.194 -25.927 19.238 1.00 35.59 111 ALA A C 1
ATOM 803 O O . ALA A 1 111 ? -3.017 -26.050 18.904 1.00 35.59 111 ALA A O 1
ATOM 804 N N . ALA A 1 112 ? -5.101 -25.359 18.435 1.00 34.56 112 ALA A N 1
ATOM 805 C CA . ALA A 1 112 ? -4.781 -24.684 17.175 1.00 34.56 112 ALA A CA 1
ATOM 806 C C . ALA A 1 112 ? -4.294 -23.240 17.387 1.00 34.56 112 ALA A C 1
ATOM 808 O O . ALA A 1 112 ? -3.592 -22.705 16.534 1.00 34.56 112 ALA A O 1
ATOM 809 N N . SER A 1 113 ? -4.631 -22.631 18.524 1.00 36.28 113 SER A N 1
ATOM 810 C CA . SER A 1 113 ? -4.215 -21.302 18.958 1.00 36.28 113 SER A CA 1
ATOM 811 C C . SER A 1 113 ? -3.015 -21.369 19.892 1.00 36.28 113 SER A C 1
ATOM 813 O O . SER A 1 113 ? -3.005 -20.686 20.919 1.00 36.28 113 SER A O 1
ATOM 815 N N . GLY A 1 114 ? -1.994 -22.157 19.545 1.00 38.50 114 GLY A N 1
ATOM 816 C CA . GLY A 1 114 ? -0.660 -21.839 20.048 1.00 38.50 114 GLY A CA 1
ATOM 817 C C . GLY A 1 114 ? -0.440 -20.336 19.841 1.00 38.50 114 GLY A C 1
ATOM 818 O O . GLY A 1 114 ? -0.364 -19.887 18.702 1.00 38.50 114 GLY A O 1
ATOM 819 N N . ASP A 1 115 ? -0.480 -19.590 20.946 1.00 36.78 115 ASP A N 1
ATOM 820 C CA . ASP A 1 115 ? -0.275 -18.145 21.093 1.00 36.78 115 ASP A CA 1
ATOM 821 C C . ASP A 1 115 ? -1.414 -17.134 20.833 1.00 36.78 115 ASP A C 1
ATOM 823 O O . ASP A 1 115 ? -1.147 -15.937 20.888 1.00 36.78 115 ASP A O 1
ATOM 827 N N . ALA A 1 116 ? -2.693 -17.512 20.690 1.00 34.88 116 ALA A N 1
ATOM 828 C CA . ALA A 1 116 ? -3.785 -16.509 20.679 1.00 34.88 116 ALA A CA 1
ATOM 829 C C . ALA A 1 116 ? -4.565 -16.449 22.003 1.00 34.88 116 ALA A C 1
ATOM 831 O O . ALA A 1 116 ? -5.789 -16.576 22.050 1.00 34.88 116 ALA A O 1
ATOM 832 N N . VAL A 1 117 ? -3.848 -16.214 23.103 1.00 32.16 117 VAL A N 1
ATOM 833 C CA . VAL A 1 117 ? -4.451 -15.546 24.262 1.00 32.16 117 VAL A CA 1
ATOM 834 C C . VAL A 1 117 ? -4.781 -14.127 23.794 1.00 32.16 117 VAL A C 1
ATOM 836 O O . VAL A 1 117 ? -3.943 -13.485 23.165 1.00 32.16 117 VAL A O 1
ATOM 839 N N . SER A 1 118 ? -5.974 -13.603 24.094 1.00 39.34 118 SER A N 1
ATOM 840 C CA . SER A 1 118 ? -6.205 -12.155 24.073 1.00 39.34 118 SER A CA 1
ATOM 841 C C . SER A 1 118 ? -5.370 -11.544 25.198 1.00 39.34 118 SER A C 1
ATOM 843 O O . SER A 1 118 ? -5.867 -11.195 26.273 1.00 39.34 118 SER A O 1
ATOM 845 N N . VAL A 1 119 ? -4.057 -11.529 24.996 1.00 32.59 119 VAL A N 1
ATOM 846 C CA . VAL A 1 119 ? -3.131 -10.814 25.836 1.00 32.59 119 VAL A CA 1
ATOM 847 C C . VAL A 1 119 ? -3.500 -9.370 25.586 1.00 32.59 119 VAL A C 1
ATOM 849 O O . VAL A 1 119 ? -3.467 -8.887 24.457 1.00 32.59 119 VAL A O 1
ATOM 852 N N . ASN A 1 120 ? -3.905 -8.684 26.641 1.00 44.88 120 ASN A N 1
ATOM 853 C CA . ASN A 1 120 ? -3.884 -7.236 26.657 1.00 44.88 120 ASN A CA 1
ATOM 854 C C . ASN A 1 120 ? -2.387 -6.859 26.600 1.00 44.88 120 ASN A C 1
ATOM 856 O O . ASN A 1 120 ? -1.781 -6.577 27.634 1.00 44.88 120 ASN A O 1
ATOM 860 N N . GLU A 1 121 ? -1.749 -7.045 25.432 1.00 54.59 121 GLU A N 1
ATOM 861 C CA . GLU A 1 121 ? -0.346 -6.723 25.192 1.00 54.59 121 GLU A CA 1
ATOM 862 C C . GLU A 1 121 ? -0.203 -5.261 25.589 1.00 54.59 121 GLU A C 1
ATOM 864 O O . GLU A 1 121 ? -0.923 -4.390 25.091 1.00 54.59 121 GLU A O 1
ATOM 869 N N . SER A 1 122 ? 0.672 -4.979 26.555 1.00 76.19 122 SER A N 1
ATOM 870 C CA . SER A 1 122 ? 0.850 -3.593 26.958 1.00 76.19 122 SER A CA 1
ATOM 871 C C . SER A 1 122 ? 1.642 -2.908 25.855 1.00 76.19 122 SER A C 1
ATOM 873 O O . SER A 1 122 ? 2.803 -3.242 25.622 1.00 76.19 122 SER A O 1
ATOM 875 N N . VAL A 1 123 ? 1.000 -1.981 25.155 1.00 82.75 123 VAL A N 1
ATOM 876 C CA . VAL A 1 123 ? 1.641 -1.194 24.108 1.00 82.75 123 VAL A CA 1
ATOM 877 C C . VAL A 1 123 ? 2.491 -0.104 24.760 1.00 82.75 123 VAL A C 1
ATOM 879 O O . VAL A 1 123 ? 2.018 0.612 25.647 1.00 82.75 123 VAL A O 1
ATOM 882 N N . ARG A 1 124 ? 3.762 0.016 24.360 1.00 83.62 124 ARG A N 1
ATOM 883 C CA . ARG A 1 124 ? 4.702 0.991 24.936 1.00 83.62 124 ARG A CA 1
ATOM 884 C C . ARG A 1 124 ? 5.514 1.700 23.867 1.00 83.62 124 ARG A C 1
ATOM 886 O O . ARG A 1 124 ? 6.025 1.071 22.947 1.00 83.62 124 ARG A O 1
ATOM 893 N N . TRP A 1 125 ? 5.691 3.003 24.048 1.00 85.88 125 TRP A N 1
ATOM 894 C CA . TRP A 1 125 ? 6.693 3.771 23.319 1.00 85.88 125 TRP A CA 1
ATOM 895 C C . TRP A 1 125 ? 8.069 3.537 23.940 1.00 85.88 125 TRP A C 1
ATOM 897 O O . TRP A 1 125 ? 8.224 3.630 25.159 1.00 85.88 125 TRP A O 1
ATOM 907 N N . ILE A 1 126 ? 9.054 3.223 23.103 1.00 85.19 126 ILE A N 1
ATOM 908 C CA . ILE A 1 126 ? 10.450 3.034 23.497 1.00 85.19 126 ILE A CA 1
ATOM 909 C C . ILE A 1 126 ? 11.323 3.961 22.653 1.00 85.1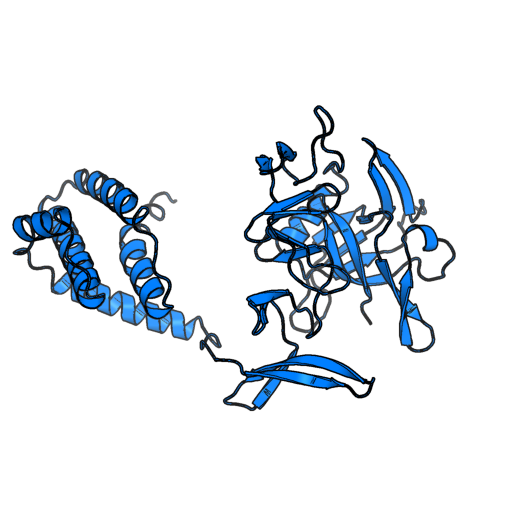9 126 ILE A C 1
ATOM 911 O O . ILE A 1 126 ? 11.337 3.860 21.421 1.00 85.19 126 ILE A O 1
ATOM 915 N N . ASP A 1 127 ? 12.071 4.835 23.322 1.00 87.56 127 ASP A N 1
ATOM 916 C CA . ASP A 1 127 ? 13.053 5.711 22.684 1.00 87.56 127 ASP A CA 1
ATOM 917 C C . ASP A 1 127 ? 14.271 4.905 22.225 1.00 87.56 127 ASP A C 1
ATOM 919 O O . ASP A 1 127 ? 14.773 4.024 22.924 1.00 87.56 127 ASP A O 1
ATOM 923 N N . GLN A 1 128 ? 14.718 5.190 21.013 1.00 83.44 128 GLN A N 1
ATOM 924 C CA . GLN A 1 128 ? 15.853 4.569 20.351 1.00 83.44 128 GLN A CA 1
ATOM 925 C C . GLN A 1 128 ? 17.106 5.436 20.552 1.00 83.44 128 GLN A C 1
ATOM 927 O O . GLN A 1 128 ? 17.018 6.641 20.791 1.00 83.44 128 GLN A O 1
ATOM 932 N N . GLU A 1 129 ? 18.295 4.843 20.410 1.00 82.94 129 GLU A N 1
ATOM 933 C CA . GLU A 1 129 ? 19.573 5.570 20.542 1.00 82.94 129 GLU A CA 1
ATOM 934 C C . GLU A 1 129 ? 19.736 6.702 19.512 1.00 82.94 129 GLU A C 1
ATOM 936 O O . GLU A 1 129 ? 20.443 7.675 19.767 1.00 82.94 129 GLU A O 1
ATOM 941 N N . ASP A 1 130 ? 19.055 6.600 18.365 1.00 77.25 130 ASP A N 1
ATOM 942 C CA . ASP A 1 130 ? 19.027 7.627 17.318 1.00 77.25 130 ASP A CA 1
ATOM 943 C C . ASP A 1 130 ? 18.087 8.812 17.635 1.00 77.25 130 ASP A C 1
ATOM 945 O O . ASP A 1 130 ? 17.973 9.742 16.835 1.00 77.25 130 ASP A O 1
ATOM 949 N N . GLY A 1 131 ? 17.430 8.797 18.801 1.00 76.75 131 GLY A N 1
ATOM 950 C CA . GLY A 1 131 ? 16.491 9.824 19.248 1.00 76.75 131 GLY A CA 1
ATOM 951 C C . GLY A 1 131 ? 15.074 9.688 18.681 1.00 76.75 131 GLY A C 1
ATOM 952 O O . GLY A 1 131 ? 14.231 10.532 18.982 1.00 76.75 131 GLY A O 1
ATOM 953 N N . SER A 1 132 ? 14.791 8.660 17.873 1.00 77.12 132 SER A N 1
ATOM 954 C CA . SER A 1 132 ? 13.425 8.315 17.459 1.00 77.12 132 SER A CA 1
ATOM 955 C C . SER A 1 132 ? 12.699 7.504 18.536 1.00 77.12 132 SER A C 1
ATOM 957 O O . SER A 1 132 ? 13.335 6.883 19.379 1.00 77.12 132 SER A O 1
ATOM 959 N N . SER A 1 133 ? 11.367 7.455 18.500 1.00 81.69 133 SER A N 1
ATOM 960 C CA . SER A 1 133 ? 10.574 6.559 19.355 1.00 81.69 133 SER A CA 1
ATOM 961 C C . SER A 1 133 ? 9.870 5.517 18.492 1.00 81.69 133 SER A C 1
ATOM 963 O O . SER A 1 133 ? 9.406 5.821 17.391 1.00 81.69 133 SER A O 1
ATOM 965 N N . ARG A 1 134 ? 9.775 4.282 18.988 1.00 88.88 134 ARG A N 1
ATOM 966 C CA . ARG A 1 134 ? 9.026 3.199 18.338 1.00 88.88 134 ARG A CA 1
ATOM 967 C C . ARG A 1 134 ? 7.996 2.601 19.277 1.00 88.88 134 ARG A C 1
ATOM 969 O O . ARG A 1 134 ? 8.216 2.536 20.485 1.00 88.88 134 ARG A O 1
ATOM 976 N N . LEU A 1 135 ? 6.894 2.144 18.703 1.00 89.44 135 LEU A N 1
ATOM 977 C CA . LEU A 1 135 ? 5.837 1.439 19.406 1.00 89.44 135 LEU A CA 1
ATOM 978 C C . LEU A 1 135 ? 6.172 -0.054 19.495 1.00 89.44 135 LEU A C 1
ATOM 980 O O . LEU A 1 135 ? 6.539 -0.673 18.496 1.00 89.44 135 LEU A O 1
ATOM 984 N N . TYR A 1 136 ? 6.045 -0.627 20.688 1.00 89.50 136 TYR A N 1
ATOM 985 C CA . TYR A 1 136 ? 6.262 -2.045 20.956 1.00 89.50 136 TYR A CA 1
ATOM 986 C C . TYR A 1 136 ? 5.017 -2.675 21.574 1.00 89.50 136 TYR A C 1
ATOM 988 O O . TYR A 1 136 ? 4.402 -2.096 22.472 1.00 89.50 136 TYR A O 1
ATOM 996 N N . SER A 1 137 ? 4.708 -3.889 21.134 1.00 88.81 137 SER A N 1
ATOM 997 C CA . SER A 1 137 ? 3.872 -4.838 21.862 1.00 88.81 137 SER A CA 1
ATOM 998 C C . SER A 1 137 ? 4.723 -5.524 22.922 1.00 88.81 137 SER A C 1
ATOM 1000 O O . SER A 1 137 ? 5.753 -6.114 22.589 1.00 88.81 137 SER A O 1
ATOM 1002 N N . VAL A 1 138 ? 4.310 -5.453 24.188 1.00 85.44 138 VAL A N 1
ATOM 1003 C CA . VAL A 1 138 ? 5.003 -6.130 25.289 1.00 85.44 138 VAL A CA 1
ATOM 1004 C C . VAL A 1 138 ? 4.113 -7.211 25.879 1.00 85.44 138 VAL A C 1
ATOM 1006 O O . VAL A 1 138 ? 3.020 -6.916 26.378 1.00 85.44 138 VAL A O 1
ATOM 1009 N N . ASP A 1 139 ? 4.612 -8.443 25.868 1.00 81.31 139 ASP A N 1
ATOM 1010 C CA . ASP A 1 139 ? 3.998 -9.564 26.563 1.00 81.31 139 ASP A CA 1
ATOM 1011 C C . ASP A 1 139 ? 4.073 -9.303 28.083 1.00 81.31 139 ASP A C 1
ATOM 1013 O O . ASP A 1 139 ? 5.162 -9.179 28.650 1.00 81.31 139 ASP A O 1
ATOM 1017 N N . PRO A 1 140 ? 2.932 -9.185 28.783 1.00 74.38 140 PRO A N 1
ATOM 1018 C CA . PRO A 1 140 ? 2.898 -8.872 30.204 1.00 74.38 140 PRO A CA 1
ATOM 1019 C C . PRO A 1 140 ? 3.360 -10.035 31.094 1.00 74.38 140 PRO A C 1
ATOM 1021 O O . PRO A 1 140 ? 3.657 -9.810 32.266 1.00 74.38 140 PRO A O 1
ATOM 1024 N N . SER A 1 141 ? 3.400 -11.264 30.575 1.00 76.06 141 SER A N 1
ATOM 1025 C CA . SER A 1 141 ? 3.795 -12.470 31.304 1.00 76.06 141 SER A CA 1
ATOM 1026 C C . SER A 1 141 ? 5.299 -12.738 31.230 1.00 76.06 141 SER A C 1
ATOM 1028 O O . SER A 1 141 ? 5.898 -13.130 32.232 1.00 76.06 141 SER A O 1
ATOM 1030 N N . THR A 1 142 ? 5.921 -12.475 30.078 1.00 85.56 142 THR A N 1
ATOM 1031 C CA . THR A 1 142 ? 7.359 -12.700 29.852 1.00 85.56 142 THR A CA 1
ATOM 1032 C C . THR A 1 142 ? 8.178 -11.412 29.917 1.00 85.56 142 THR A C 1
ATOM 1034 O O . THR A 1 142 ? 9.378 -11.453 30.192 1.00 85.56 142 THR A O 1
ATOM 1037 N N . GLY A 1 143 ? 7.543 -10.259 29.689 1.00 81.00 143 GLY A N 1
ATOM 1038 C CA . GLY A 1 143 ? 8.214 -8.978 29.477 1.00 81.00 143 GLY A CA 1
ATOM 1039 C C . GLY A 1 143 ? 8.868 -8.852 28.098 1.00 81.00 143 GLY A C 1
ATOM 1040 O O . GLY A 1 143 ? 9.567 -7.867 27.858 1.00 81.00 143 GLY A O 1
ATOM 1041 N N . GLU A 1 144 ? 8.676 -9.828 27.206 1.00 87.00 144 GLU A N 1
ATOM 1042 C CA . GLU A 1 144 ? 9.213 -9.793 25.850 1.00 87.00 144 GLU A CA 1
ATOM 1043 C C . GLU A 1 144 ? 8.570 -8.658 25.050 1.00 87.00 144 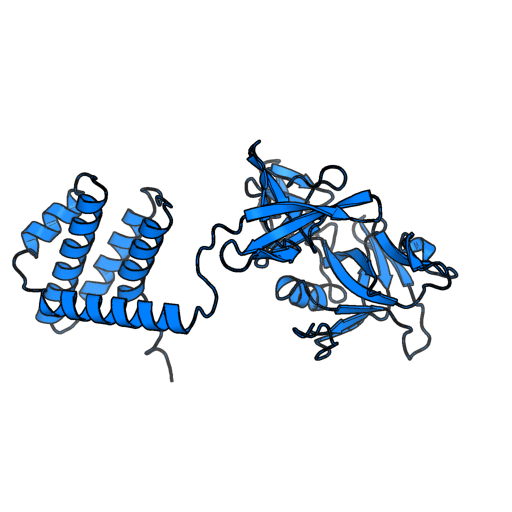GLU A C 1
ATOM 1045 O O . GLU A 1 144 ? 7.354 -8.473 25.075 1.00 87.00 144 GLU A O 1
ATOM 1050 N N . ALA A 1 145 ? 9.397 -7.880 24.353 1.00 87.81 145 ALA A N 1
ATOM 1051 C CA . ALA A 1 145 ? 8.964 -6.744 23.555 1.00 87.81 145 ALA A CA 1
ATOM 1052 C C . ALA A 1 145 ? 9.263 -7.001 22.077 1.00 87.81 145 ALA A C 1
ATOM 1054 O O . ALA A 1 145 ? 10.413 -7.226 21.700 1.00 87.81 145 ALA A O 1
ATOM 1055 N N . LYS A 1 146 ? 8.233 -6.895 21.238 1.00 91.50 146 LYS A N 1
ATOM 1056 C CA . LYS A 1 146 ? 8.335 -6.925 19.773 1.00 91.50 146 LYS A CA 1
ATOM 1057 C C . LYS A 1 146 ? 7.837 -5.604 19.199 1.00 91.50 146 LYS A C 1
ATOM 1059 O O . LYS A 1 146 ? 7.001 -4.940 19.812 1.00 91.50 146 LYS A O 1
ATOM 1064 N N . LEU A 1 147 ? 8.360 -5.202 18.043 1.00 91.69 147 LEU A N 1
ATOM 1065 C CA . LEU A 1 147 ? 7.862 -4.013 17.351 1.00 91.69 147 LEU A CA 1
ATOM 1066 C C . LEU A 1 147 ? 6.366 -4.178 17.069 1.00 91.69 147 LEU A C 1
ATOM 1068 O O . LEU A 1 147 ? 5.937 -5.245 16.635 1.00 91.69 147 LEU A O 1
ATOM 1072 N N . TYR A 1 148 ? 5.592 -3.138 17.369 1.00 89.88 148 TYR A N 1
ATOM 1073 C CA . TYR A 1 148 ? 4.150 -3.149 17.161 1.00 89.88 148 TYR A CA 1
ATOM 1074 C C . TYR A 1 148 ? 3.837 -3.122 15.662 1.00 89.88 148 TYR A C 1
ATOM 1076 O O . TYR A 1 148 ? 4.458 -2.357 14.918 1.00 89.88 148 TYR A O 1
ATOM 1084 N N . GLU A 1 149 ? 2.859 -3.928 15.260 1.00 91.12 149 GLU A N 1
ATOM 1085 C CA . GLU A 1 149 ? 2.398 -4.085 13.883 1.00 91.12 149 GLU A CA 1
ATOM 1086 C C . GLU A 1 149 ? 0.864 -4.046 13.864 1.00 91.12 149 GLU A C 1
ATOM 1088 O O . GLU A 1 149 ? 0.219 -4.675 14.706 1.00 91.12 149 GLU A O 1
ATOM 1093 N N . GLY A 1 150 ? 0.278 -3.324 12.910 1.00 93.25 150 GLY A N 1
ATOM 1094 C CA . GLY A 1 150 ? -1.167 -3.285 12.690 1.00 93.25 150 GLY A CA 1
ATOM 1095 C C . GLY A 1 150 ? -1.880 -2.040 13.227 1.00 93.25 150 GLY A C 1
ATOM 1096 O O . GLY A 1 150 ? -1.279 -0.992 13.480 1.00 93.25 150 GLY A O 1
ATOM 1097 N N . TRP A 1 151 ? -3.206 -2.138 13.348 1.00 95.06 151 TRP A N 1
ATOM 1098 C CA . TRP A 1 151 ? -4.074 -1.017 13.713 1.00 95.06 151 TRP A CA 1
ATOM 1099 C C . TRP A 1 151 ? -3.941 -0.601 15.175 1.00 95.06 151 TRP A C 1
ATOM 1101 O O . TRP A 1 151 ? -4.160 -1.393 16.086 1.00 95.06 151 TRP A O 1
ATOM 1111 N N . TYR A 1 152 ? -3.728 0.693 15.389 1.00 88.94 152 TYR A N 1
ATOM 1112 C CA . TYR A 1 152 ? -3.697 1.329 16.698 1.00 88.94 152 TYR A CA 1
ATOM 1113 C C . TYR A 1 152 ? -4.735 2.453 16.761 1.00 88.94 152 TYR A C 1
ATOM 1115 O O . TYR A 1 152 ? -4.863 3.242 15.827 1.00 88.94 152 TYR A O 1
ATOM 1123 N N . THR A 1 153 ? -5.482 2.535 17.863 1.00 88.19 153 THR A N 1
ATOM 1124 C CA . THR A 1 153 ? -6.385 3.661 18.147 1.00 88.19 153 THR A CA 1
ATOM 1125 C C . THR A 1 153 ? -5.883 4.382 19.383 1.00 88.19 153 THR A C 1
ATOM 1127 O O . THR A 1 153 ? -5.684 3.756 20.425 1.00 88.19 153 THR A O 1
ATOM 1130 N N . ASP A 1 154 ? -5.658 5.684 19.266 1.00 80.81 154 ASP A N 1
ATOM 1131 C CA . ASP A 1 154 ? -5.170 6.481 20.382 1.00 80.81 154 ASP A CA 1
ATOM 1132 C C . ASP A 1 154 ? -6.300 6.904 21.343 1.00 80.81 154 ASP A C 1
ATOM 1134 O O . ASP A 1 154 ? -7.479 6.596 21.153 1.00 80.81 154 ASP A O 1
ATOM 1138 N N . GLY A 1 155 ? -5.946 7.639 22.403 1.00 73.88 155 GLY A N 1
ATOM 1139 C CA . GLY A 1 155 ? -6.916 8.112 23.397 1.00 73.88 155 GLY A CA 1
ATOM 1140 C C . GLY A 1 155 ? -7.912 9.161 22.884 1.00 73.88 155 GLY A C 1
ATOM 1141 O O . GLY A 1 155 ? -8.892 9.440 23.573 1.00 73.88 155 GLY A O 1
ATOM 1142 N N . SER A 1 156 ? -7.673 9.749 21.708 1.00 77.62 156 SER A N 1
ATOM 1143 C CA . SER A 1 156 ? -8.587 10.691 21.052 1.00 77.62 156 SER A CA 1
ATOM 1144 C C . SER A 1 156 ? -9.574 9.998 20.104 1.00 77.62 156 SER A C 1
ATOM 1146 O O . SER A 1 156 ? -10.563 10.607 19.695 1.00 77.62 156 SER A O 1
ATOM 1148 N N . GLY A 1 157 ? -9.350 8.713 19.808 1.00 82.00 157 GLY A N 1
ATOM 1149 C CA . GLY A 1 157 ? -10.123 7.936 18.842 1.00 82.00 157 GLY A CA 1
ATOM 1150 C C . GLY A 1 157 ? -9.560 7.995 17.420 1.00 82.00 157 GLY A C 1
ATOM 1151 O O . GLY A 1 157 ? -10.171 7.442 16.504 1.00 82.00 157 GLY A O 1
ATOM 1152 N N . GLU A 1 158 ? -8.408 8.636 17.219 1.00 86.56 158 GLU A N 1
ATOM 1153 C CA . GLU A 1 158 ? -7.703 8.630 15.942 1.00 86.56 158 GLU A CA 1
ATOM 1154 C C . GLU A 1 158 ? -7.079 7.256 15.693 1.00 86.56 158 GLU A C 1
ATOM 1156 O O . GLU A 1 158 ? -6.520 6.624 16.595 1.00 86.56 158 GLU A O 1
ATOM 1161 N N . LYS A 1 159 ? -7.192 6.783 14.449 1.00 93.06 159 LYS A N 1
ATOM 1162 C CA . LYS A 1 159 ? -6.678 5.480 14.025 1.00 93.06 159 LYS A CA 1
ATOM 1163 C C . LYS A 1 159 ? -5.404 5.639 13.217 1.00 93.06 159 LYS A C 1
ATOM 1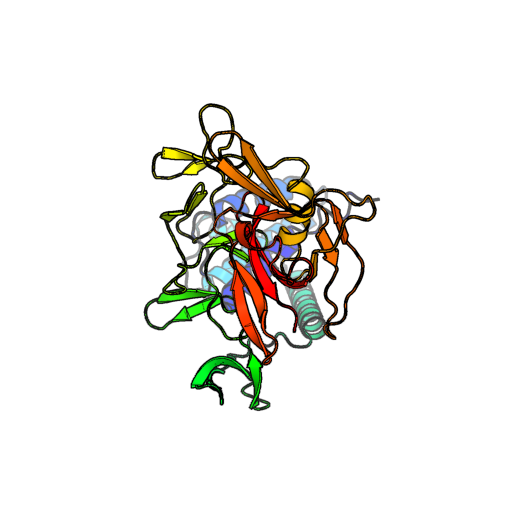165 O O . LYS A 1 159 ? -5.323 6.503 12.349 1.00 93.06 159 LYS A O 1
ATOM 1170 N N . TYR A 1 160 ? -4.471 4.738 13.462 1.00 92.31 160 TYR A N 1
ATOM 1171 C CA . TYR A 1 160 ? -3.158 4.661 12.844 1.00 92.31 160 TYR A CA 1
ATOM 1172 C C . TYR A 1 160 ? -2.906 3.218 12.424 1.00 92.31 160 TYR A C 1
ATOM 1174 O O . TYR A 1 160 ? -3.436 2.291 13.038 1.00 92.31 160 TYR A O 1
ATOM 1182 N N . TYR A 1 161 ? -2.065 3.025 11.419 1.00 95.06 161 TYR A N 1
ATOM 1183 C CA . TYR A 1 161 ? -1.501 1.718 11.103 1.00 95.06 161 TYR A CA 1
ATOM 1184 C C . TYR A 1 161 ? -0.007 1.769 11.401 1.00 95.06 161 TYR A C 1
ATOM 1186 O O . TYR A 1 161 ? 0.643 2.753 11.050 1.00 95.06 161 TYR A O 1
ATOM 1194 N N . PHE A 1 162 ? 0.524 0.768 12.091 1.00 92.94 162 PHE A N 1
ATOM 1195 C CA . PHE A 1 162 ? 1.929 0.709 12.472 1.00 92.94 162 PHE A CA 1
ATOM 1196 C C . PHE A 1 162 ? 2.640 -0.412 11.732 1.00 92.94 162 PHE A C 1
ATOM 1198 O O . PHE A 1 162 ? 2.148 -1.534 11.692 1.00 92.94 162 PHE A O 1
ATOM 1205 N N . GLU A 1 163 ? 3.826 -0.093 11.226 1.00 91.75 163 GLU A N 1
ATOM 1206 C CA . GLU A 1 163 ? 4.735 -1.031 10.580 1.00 91.75 163 GLU A CA 1
ATOM 1207 C C . GLU A 1 163 ? 6.095 -0.930 11.261 1.00 91.75 163 GLU A C 1
ATOM 1209 O O . GLU A 1 163 ? 6.689 0.152 11.368 1.00 91.75 163 GLU A O 1
ATOM 1214 N N . LYS A 1 164 ? 6.590 -2.051 11.791 1.00 89.06 164 LYS A N 1
ATOM 1215 C CA . LYS A 1 164 ? 7.864 -2.128 12.524 1.00 89.06 164 LYS A CA 1
ATOM 1216 C C . LYS A 1 164 ? 7.972 -1.054 13.618 1.00 89.06 164 LYS A C 1
ATOM 1218 O O . LYS A 1 164 ? 9.032 -0.433 13.812 1.00 89.06 164 LYS A O 1
ATOM 1223 N N . GLY A 1 165 ? 6.868 -0.835 14.334 1.00 87.44 165 GLY A N 1
ATOM 1224 C CA . GLY A 1 165 ? 6.752 0.119 15.431 1.00 87.44 165 GLY A CA 1
ATOM 1225 C C . GLY A 1 165 ? 6.760 1.591 15.013 1.00 87.44 165 GLY A C 1
ATOM 1226 O O . GLY A 1 165 ? 6.929 2.451 15.878 1.00 87.44 165 GLY A O 1
ATOM 1227 N N . LYS A 1 166 ? 6.588 1.910 13.726 1.00 88.19 166 LYS A N 1
ATOM 1228 C CA . LYS A 1 166 ? 6.444 3.283 13.221 1.00 88.19 166 LYS A CA 1
ATOM 1229 C C . LYS A 1 166 ? 5.059 3.481 12.602 1.00 88.19 166 LYS A C 1
ATOM 1231 O O . LYS A 1 166 ? 4.576 2.556 11.960 1.00 88.19 166 LYS A O 1
ATOM 1236 N N . PRO A 1 167 ? 4.427 4.658 12.750 1.00 88.81 167 PRO A N 1
ATOM 1237 C CA . PRO A 1 167 ? 3.184 4.932 12.044 1.00 88.81 167 PRO A CA 1
ATOM 1238 C C . PRO A 1 167 ? 3.444 4.962 10.532 1.00 88.81 167 PRO A C 1
ATOM 1240 O O . PRO A 1 167 ? 4.344 5.665 10.064 1.00 88.81 167 PRO A O 1
ATOM 1243 N N . ALA A 1 168 ? 2.660 4.195 9.783 1.00 91.56 168 ALA A N 1
ATOM 1244 C CA . ALA A 1 168 ? 2.674 4.177 8.332 1.00 91.56 168 ALA A CA 1
ATOM 1245 C C . ALA A 1 168 ? 2.080 5.475 7.764 1.00 91.56 168 ALA A C 1
ATOM 1247 O O . ALA A 1 168 ? 1.241 6.137 8.381 1.00 91.56 168 ALA A O 1
ATOM 1248 N N . GLY A 1 169 ? 2.504 5.823 6.551 1.00 91.69 169 GLY A N 1
ATOM 1249 C CA . GLY A 1 169 ? 1.982 6.949 5.787 1.00 91.69 169 GLY A CA 1
ATOM 1250 C C . GLY A 1 169 ? 1.630 6.516 4.369 1.00 91.69 169 GLY A C 1
ATOM 1251 O O . GLY A 1 169 ? 2.325 5.702 3.767 1.00 91.69 169 GLY A O 1
ATOM 1252 N N . GLY A 1 170 ? 0.568 7.089 3.810 1.00 96.88 170 GLY A N 1
ATOM 1253 C CA . GLY A 1 170 ? 0.129 6.788 2.453 1.00 96.88 170 GLY A CA 1
ATOM 1254 C C . GLY A 1 170 ? -0.732 5.532 2.394 1.00 96.88 170 GLY A C 1
ATOM 1255 O O . GLY A 1 170 ? -1.519 5.271 3.300 1.00 96.88 170 GLY A O 1
ATOM 1256 N N . TRP A 1 171 ? -0.649 4.793 1.290 1.00 98.31 171 TRP A N 1
ATOM 1257 C CA . TRP A 1 171 ? -1.485 3.613 1.073 1.00 98.31 171 TRP A CA 1
ATOM 1258 C C . TRP A 1 171 ? -0.915 2.376 1.769 1.00 98.31 171 TRP A C 1
ATOM 1260 O O . TRP A 1 171 ? 0.253 2.049 1.585 1.00 98.31 171 TRP A O 1
ATOM 1270 N N . ILE A 1 172 ? -1.763 1.657 2.500 1.00 98.12 172 ILE A N 1
ATOM 1271 C CA . ILE A 1 172 ? -1.480 0.310 3.011 1.00 98.12 172 ILE A CA 1
ATOM 1272 C C . ILE A 1 172 ? -2.555 -0.661 2.540 1.00 98.12 172 ILE A C 1
ATOM 1274 O O . ILE A 1 172 ? -3.644 -0.251 2.112 1.00 98.12 172 ILE A O 1
ATOM 1278 N N . ILE A 1 173 ? -2.240 -1.949 2.628 1.00 98.00 173 ILE A N 1
ATOM 1279 C CA . ILE A 1 173 ? -3.179 -3.035 2.387 1.00 98.00 173 ILE A CA 1
ATOM 1280 C C . ILE A 1 173 ? -3.320 -3.815 3.686 1.00 98.00 173 ILE A C 1
ATOM 1282 O O . ILE A 1 173 ? -2.330 -4.310 4.210 1.00 98.00 173 ILE A O 1
ATOM 1286 N N . ASP A 1 174 ? -4.550 -3.959 4.159 1.00 96.44 174 ASP A N 1
ATOM 1287 C CA . ASP A 1 174 ? -4.883 -4.814 5.293 1.00 96.44 174 ASP A CA 1
ATOM 1288 C C . ASP A 1 174 ? -6.155 -5.602 4.971 1.00 96.44 174 ASP A C 1
ATOM 1290 O O . ASP A 1 174 ? -7.105 -5.056 4.405 1.00 96.44 174 ASP A O 1
ATOM 1294 N N . ASP A 1 175 ? -6.136 -6.906 5.248 1.00 93.00 175 ASP A N 1
ATOM 1295 C CA . ASP A 1 175 ? -7.213 -7.857 4.924 1.00 93.00 175 ASP A CA 1
ATOM 1296 C C . ASP A 1 175 ? -7.781 -7.700 3.490 1.00 93.00 175 ASP A C 1
ATOM 1298 O O . ASP A 1 175 ? -8.989 -7.666 3.239 1.00 93.00 175 ASP A O 1
ATOM 1302 N N . GLY A 1 176 ? -6.883 -7.522 2.513 1.00 93.19 176 GLY A N 1
ATOM 1303 C CA . GLY A 1 176 ? -7.230 -7.355 1.098 1.00 93.19 176 GLY A CA 1
ATOM 1304 C C . GLY A 1 176 ? -7.922 -6.031 0.740 1.00 93.19 176 GLY A C 1
ATOM 1305 O O . GLY A 1 176 ? -8.359 -5.854 -0.402 1.00 93.19 176 GLY A O 1
ATOM 1306 N N . LYS A 1 177 ? -8.022 -5.090 1.681 1.00 96.94 177 LYS A N 1
ATOM 1307 C CA . LYS A 1 177 ? -8.575 -3.747 1.482 1.00 96.94 177 LYS A CA 1
ATOM 1308 C C . LYS A 1 177 ? -7.471 -2.701 1.519 1.00 96.94 177 LYS A C 1
ATOM 1310 O O . LYS A 1 177 ? -6.451 -2.867 2.173 1.00 96.94 177 LYS A O 1
ATOM 1315 N N . PHE A 1 178 ? -7.704 -1.597 0.818 1.00 98.69 178 PHE A N 1
ATOM 1316 C CA . PHE A 1 178 ? -6.776 -0.472 0.778 1.00 98.69 178 PHE A CA 1
ATOM 1317 C C . PHE A 1 178 ? -7.207 0.605 1.759 1.00 98.69 178 PHE A C 1
ATOM 1319 O O . PHE A 1 178 ? -8.369 1.005 1.745 1.00 98.69 178 PHE A O 1
ATOM 1326 N N . TYR A 1 179 ? -6.260 1.135 2.520 1.00 98.75 179 TYR A N 1
ATOM 1327 C CA . TYR A 1 179 ? -6.473 2.253 3.434 1.00 98.75 179 TYR A CA 1
ATOM 1328 C C . TYR A 1 179 ? -5.435 3.332 3.168 1.00 98.75 179 TYR A C 1
ATOM 1330 O O . TYR A 1 179 ? -4.332 3.035 2.716 1.00 98.75 179 TYR A O 1
ATOM 1338 N N . HIS A 1 180 ? -5.784 4.586 3.443 1.00 98.69 180 HIS A N 1
ATOM 1339 C CA . HIS A 1 180 ? -4.851 5.698 3.300 1.00 98.69 180 HIS A CA 1
ATOM 1340 C C . HIS A 1 180 ? -4.611 6.381 4.642 1.00 98.69 180 HIS A C 1
A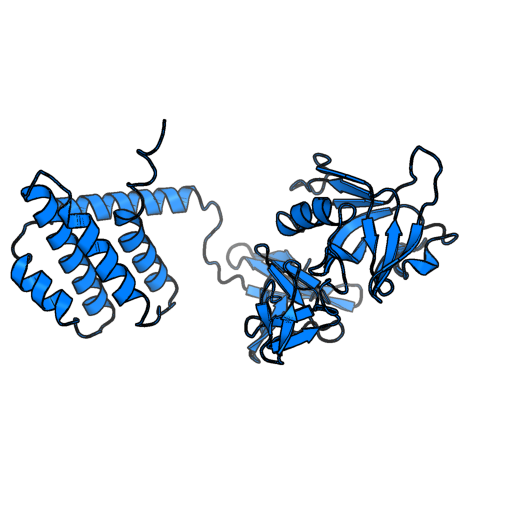TOM 1342 O O . HIS A 1 180 ? -5.543 6.895 5.259 1.00 98.69 180 HIS A O 1
ATOM 1348 N N . LEU A 1 181 ? -3.356 6.449 5.061 1.00 98.06 181 LEU A N 1
ATOM 1349 C CA . LEU A 1 181 ? -2.898 7.185 6.227 1.00 98.06 181 LEU A CA 1
ATOM 1350 C C . LEU A 1 181 ? -2.346 8.525 5.747 1.00 98.06 181 LEU A C 1
ATOM 1352 O O . LEU A 1 181 ? -1.633 8.604 4.746 1.00 98.06 181 LEU A O 1
ATOM 1356 N N . ASP A 1 182 ? -2.708 9.610 6.417 1.00 93.88 182 ASP A N 1
ATOM 1357 C CA . ASP A 1 182 ? -2.180 10.924 6.080 1.00 93.88 182 ASP A CA 1
ATOM 1358 C C . ASP A 1 182 ? -0.644 10.930 6.168 1.00 93.88 182 ASP A C 1
ATOM 1360 O O . ASP A 1 182 ? -0.068 10.552 7.180 1.00 93.88 182 ASP A O 1
ATOM 1364 N N . MET A 1 183 ? 0.030 11.379 5.108 1.00 86.88 183 MET A N 1
ATOM 1365 C CA . MET A 1 183 ? 1.495 11.315 5.001 1.00 86.88 183 MET A CA 1
ATOM 1366 C C . MET A 1 183 ? 2.241 12.140 6.062 1.00 86.88 183 MET A C 1
ATOM 1368 O O . MET A 1 183 ? 3.438 11.941 6.245 1.00 86.88 183 MET A O 1
ATOM 1372 N N . THR A 1 184 ? 1.580 13.116 6.693 1.00 84.19 184 THR A N 1
ATOM 1373 C CA . THR A 1 184 ? 2.207 14.006 7.684 1.00 84.19 184 THR A CA 1
ATOM 1374 C C . THR A 1 184 ? 1.912 13.555 9.107 1.00 84.19 184 THR A C 1
ATOM 1376 O O . THR A 1 184 ? 2.787 13.619 9.964 1.00 84.19 184 THR A O 1
ATOM 1379 N N . THR A 1 185 ? 0.679 13.128 9.361 1.00 88.19 185 THR A N 1
ATOM 1380 C CA . THR A 1 185 ? 0.189 12.808 10.709 1.00 88.19 185 THR A CA 1
ATOM 1381 C C . THR A 1 185 ? 0.095 11.309 10.983 1.00 88.19 185 THR A C 1
ATOM 1383 O O . THR A 1 185 ? 0.110 10.919 12.141 1.00 88.19 185 THR A O 1
ATOM 1386 N N . GLY A 1 186 ? 0.003 10.464 9.953 1.00 90.19 186 GLY A N 1
ATOM 1387 C CA . GLY A 1 186 ? -0.244 9.022 10.077 1.00 90.19 186 GLY A CA 1
ATOM 1388 C C . GLY A 1 186 ? -1.707 8.658 10.361 1.00 90.19 186 GLY A C 1
ATOM 1389 O O . GLY A 1 186 ? -2.033 7.478 10.463 1.00 90.19 186 GLY A O 1
ATOM 1390 N N . ILE A 1 187 ? -2.599 9.648 10.471 1.00 94.06 187 ILE A N 1
ATOM 1391 C CA . ILE A 1 187 ? -4.010 9.434 10.808 1.00 94.06 187 ILE A CA 1
ATOM 1392 C C . ILE A 1 187 ? -4.756 8.823 9.617 1.00 94.06 187 ILE A C 1
ATOM 1394 O O . ILE A 1 187 ? -4.630 9.280 8.474 1.00 94.06 187 ILE A O 1
ATOM 1398 N N . LEU A 1 188 ? -5.596 7.824 9.892 1.00 98.38 188 LEU A N 1
ATOM 1399 C CA . LEU A 1 188 ? -6.482 7.200 8.917 1.00 98.38 188 LEU A CA 1
ATOM 1400 C C . LEU A 1 188 ? -7.392 8.230 8.246 1.00 98.38 188 LEU A C 1
ATOM 1402 O O . LEU A 1 188 ? -8.146 8.970 8.874 1.00 98.38 188 LEU A O 1
ATOM 1406 N N . SER A 1 189 ? -7.352 8.237 6.921 1.00 97.50 189 SER A N 1
ATOM 1407 C CA . SER A 1 189 ? -8.247 9.015 6.082 1.00 97.50 189 SER A CA 1
ATOM 1408 C C . SER A 1 189 ? -9.610 8.335 5.977 1.00 97.50 189 SER A C 1
ATOM 1410 O O . SER A 1 189 ? -9.685 7.193 5.538 1.00 97.50 189 SER A O 1
ATOM 1412 N N . THR A 1 190 ? -10.686 9.056 6.298 1.00 97.56 190 THR A N 1
ATOM 1413 C CA . THR A 1 190 ? -12.072 8.579 6.160 1.00 97.56 190 THR A CA 1
ATOM 1414 C C . THR A 1 190 ? -12.935 9.595 5.408 1.00 97.56 190 THR A C 1
ATOM 1416 O O . THR A 1 190 ? -12.656 10.797 5.422 1.00 97.56 190 THR A O 1
ATOM 1419 N N . SER A 1 191 ? -13.965 9.104 4.716 1.00 96.69 191 SER A N 1
ATOM 1420 C CA . SER A 1 191 ? -15.013 9.891 4.043 1.00 96.69 191 SER A CA 1
ATOM 1421 C C . SER A 1 191 ? -14.501 11.045 3.170 1.00 96.69 191 SER A C 1
ATOM 1423 O O . SER A 1 191 ? -15.060 12.147 3.174 1.00 96.69 191 SER A O 1
ATOM 1425 N N . LYS A 1 192 ? -13.417 10.824 2.417 1.00 97.50 192 LYS A N 1
ATOM 1426 C CA . LYS A 1 192 ? -12.800 11.870 1.588 1.00 97.50 192 LYS A CA 1
ATOM 1427 C C . LYS A 1 192 ? -12.139 11.330 0.328 1.00 97.50 192 LYS A C 1
ATOM 1429 O O . LYS A 1 192 ? -11.765 10.162 0.233 1.00 97.50 192 LYS A O 1
ATOM 1434 N N . GLN A 1 193 ? -11.935 12.230 -0.630 1.00 97.94 193 GLN A N 1
ATOM 1435 C CA . GLN A 1 193 ? -11.140 11.948 -1.816 1.00 97.94 193 GLN A CA 1
ATOM 1436 C C . GLN A 1 193 ? -9.641 11.943 -1.473 1.00 97.94 193 GLN A C 1
ATOM 1438 O O . GLN A 1 193 ? -9.134 12.859 -0.825 1.00 97.94 193 GLN A O 1
ATOM 1443 N N . VAL A 1 194 ? -8.925 10.933 -1.965 1.00 97.50 194 VAL A N 1
ATOM 1444 C CA . VAL A 1 194 ? -7.469 10.794 -1.865 1.00 97.50 194 VAL A CA 1
ATOM 1445 C C . VAL A 1 194 ? -6.923 10.549 -3.268 1.00 97.50 194 VAL A C 1
ATOM 1447 O O . VAL A 1 194 ? -7.055 9.466 -3.838 1.00 97.50 194 VAL A O 1
ATOM 1450 N N . GLY A 1 195 ? -6.336 11.584 -3.871 1.00 95.19 195 GLY A N 1
ATOM 1451 C CA . GLY A 1 195 ? -5.845 11.522 -5.248 1.00 95.19 195 GLY A CA 1
ATOM 1452 C C . GLY A 1 195 ? -6.955 11.169 -6.247 1.00 95.19 195 GLY A C 1
ATOM 1453 O O . GLY A 1 195 ? -7.902 11.936 -6.454 1.00 95.19 195 GLY A O 1
ATOM 1454 N N . ASN A 1 196 ? -6.824 10.014 -6.901 1.00 97.19 196 ASN A N 1
ATOM 1455 C CA . ASN A 1 196 ? -7.810 9.500 -7.854 1.00 97.19 196 ASN A CA 1
ATOM 1456 C C . ASN A 1 196 ? -8.808 8.515 -7.221 1.00 97.19 196 ASN A C 1
ATOM 1458 O O . ASN A 1 196 ? -9.597 7.935 -7.956 1.00 97.19 196 ASN A O 1
ATOM 1462 N N . PHE A 1 197 ? -8.804 8.358 -5.899 1.00 98.44 197 PHE A N 1
ATOM 1463 C CA . PHE A 1 197 ? -9.613 7.394 -5.154 1.00 98.44 197 PHE A CA 1
ATOM 1464 C C . PHE A 1 197 ? -10.491 8.102 -4.121 1.00 98.44 197 PHE A C 1
ATOM 1466 O O . PHE A 1 197 ? -10.305 9.289 -3.839 1.00 98.44 197 PHE A O 1
ATOM 1473 N N . TYR A 1 198 ? -11.427 7.368 -3.528 1.00 98.69 198 TYR A N 1
ATOM 1474 C CA . TYR A 1 198 ? -12.221 7.830 -2.394 1.00 98.69 198 TYR A CA 1
ATOM 1475 C C . TYR A 1 198 ? -12.177 6.772 -1.293 1.00 98.69 198 TYR A C 1
ATOM 1477 O O . TYR A 1 198 ? -12.363 5.591 -1.583 1.00 98.69 198 TYR A O 1
ATOM 1485 N N . VAL A 1 199 ? -11.942 7.190 -0.051 1.00 98.31 199 VAL A N 1
ATOM 1486 C CA . VAL A 1 199 ? -11.975 6.315 1.132 1.00 98.31 199 VAL A CA 1
ATOM 1487 C C . VAL A 1 199 ? -13.284 6.512 1.889 1.00 98.31 199 VAL A C 1
ATOM 1489 O O . VAL A 1 199 ? -13.733 7.644 2.071 1.00 98.31 199 VAL A O 1
ATOM 1492 N N . GLY A 1 200 ? -13.923 5.407 2.268 1.00 97.06 200 GLY A N 1
ATOM 1493 C CA . GLY A 1 200 ? -15.217 5.375 2.941 1.00 97.06 200 GLY A CA 1
ATOM 1494 C C . GLY A 1 200 ? -15.155 5.799 4.406 1.00 97.06 200 GLY A C 1
ATOM 1495 O O . GLY A 1 200 ? -14.117 6.223 4.916 1.00 97.06 200 GLY A O 1
ATOM 1496 N N . GLU A 1 201 ? -16.289 5.685 5.090 1.00 96.56 201 GLU A N 1
ATOM 1497 C CA . GLU A 1 201 ? -16.414 6.014 6.516 1.00 96.56 201 GLU A CA 1
ATOM 1498 C C . GLU A 1 201 ? -15.558 5.103 7.407 1.00 96.56 201 GLU A C 1
ATOM 1500 O O . GLU A 1 201 ? -14.984 5.561 8.392 1.00 96.56 201 GLU A O 1
ATOM 1505 N N . ASP A 1 202 ? -15.388 3.841 7.010 1.00 94.56 202 ASP A N 1
ATOM 1506 C CA . ASP A 1 202 ? -14.492 2.873 7.652 1.00 94.56 202 ASP A CA 1
ATOM 1507 C C . ASP A 1 202 ? -13.013 3.043 7.247 1.00 94.56 202 ASP A C 1
ATOM 1509 O O . ASP A 1 202 ? -12.150 2.312 7.730 1.00 94.56 202 ASP A O 1
ATOM 1513 N N . GLY A 1 203 ? -12.713 4.006 6.368 1.00 97.62 203 GLY A N 1
ATOM 1514 C CA . GLY A 1 203 ? -11.382 4.288 5.830 1.00 97.62 203 GLY A CA 1
ATOM 1515 C C . GLY A 1 203 ? -10.955 3.401 4.660 1.00 97.62 203 GLY A C 1
ATOM 1516 O O . GLY A 1 203 ? -9.926 3.681 4.041 1.00 97.62 203 GLY A O 1
ATOM 1517 N N . ALA A 1 204 ? -11.732 2.370 4.312 1.00 98.25 204 ALA A N 1
ATOM 1518 C CA . ALA A 1 204 ? -11.410 1.506 3.186 1.00 98.25 204 ALA A CA 1
ATOM 1519 C C . ALA A 1 204 ? -11.665 2.232 1.855 1.00 98.25 204 ALA A C 1
ATOM 1521 O O . ALA A 1 204 ? -12.649 2.959 1.690 1.00 98.25 204 ALA A O 1
ATOM 1522 N N . ALA A 1 205 ? -10.791 2.032 0.870 1.00 98.50 205 ALA A N 1
ATOM 1523 C CA . ALA A 1 205 ? -10.977 2.571 -0.469 1.00 98.50 205 ALA A CA 1
ATOM 1524 C C . ALA A 1 205 ? -12.236 1.977 -1.111 1.00 98.50 205 ALA A C 1
ATOM 1526 O O . ALA A 1 205 ? -12.386 0.760 -1.230 1.00 98.50 205 ALA A O 1
ATOM 1527 N N . LEU A 1 206 ? -13.126 2.851 -1.570 1.00 97.81 206 LEU A N 1
ATOM 1528 C CA . LEU A 1 206 ? -14.323 2.458 -2.294 1.00 97.81 206 LEU A CA 1
ATOM 1529 C C . LEU A 1 206 ? -13.957 2.012 -3.716 1.00 97.81 206 LEU A C 1
ATOM 1531 O O . LEU A 1 206 ? -13.116 2.619 -4.382 1.00 97.81 206 LEU A O 1
ATOM 1535 N N . MET A 1 207 ? -14.627 0.969 -4.202 1.00 95.00 207 MET A N 1
ATOM 1536 C CA . MET A 1 207 ? -14.429 0.406 -5.540 1.00 95.00 207 MET A CA 1
ATOM 1537 C C . MET A 1 207 ? -15.774 0.057 -6.175 1.00 95.00 207 MET A C 1
ATOM 1539 O O . MET A 1 207 ? -16.729 -0.247 -5.466 1.00 95.00 207 MET A O 1
ATOM 1543 N N . ASP A 1 208 ? -15.837 0.122 -7.506 1.00 95.25 208 ASP A N 1
ATOM 1544 C CA . ASP A 1 208 ? -17.011 -0.225 -8.325 1.00 95.25 208 ASP A CA 1
ATOM 1545 C C . ASP A 1 208 ? -18.334 0.387 -7.830 1.00 95.25 208 ASP A C 1
ATOM 1547 O O . ASP A 1 208 ? -19.378 -0.258 -7.745 1.00 95.25 208 ASP A O 1
ATOM 1551 N N . THR A 1 209 ? -18.284 1.658 -7.435 1.00 97.31 209 THR A N 1
ATOM 1552 C CA . THR A 1 209 ? -19.419 2.338 -6.809 1.00 97.31 209 THR A CA 1
ATOM 1553 C C . THR A 1 209 ? -19.409 3.834 -7.105 1.00 97.31 209 THR A C 1
ATOM 1555 O O . THR A 1 209 ? -18.504 4.369 -7.748 1.00 97.31 209 THR A O 1
ATOM 1558 N N . THR A 1 210 ? -20.449 4.534 -6.658 1.00 97.44 210 THR A N 1
ATOM 1559 C CA . THR A 1 210 ? -20.471 5.998 -6.616 1.00 97.44 210 THR A CA 1
ATOM 1560 C C . THR A 1 210 ? -20.219 6.442 -5.181 1.00 97.44 210 THR A C 1
ATOM 1562 O O . THR A 1 210 ? -20.959 6.055 -4.280 1.00 97.44 210 THR A O 1
ATOM 1565 N N . ALA A 1 211 ? -19.168 7.231 -4.974 1.00 95.75 211 ALA A N 1
ATOM 1566 C CA . ALA A 1 211 ? -18.832 7.800 -3.678 1.00 95.75 211 ALA A CA 1
ATOM 1567 C C . ALA A 1 211 ? -19.926 8.774 -3.190 1.00 95.75 211 ALA A C 1
ATOM 1569 O O . ALA A 1 211 ? -20.677 9.312 -4.012 1.00 95.75 211 ALA A O 1
ATOM 1570 N N . PRO A 1 212 ? -19.998 9.062 -1.876 1.00 95.56 212 PRO A N 1
ATOM 1571 C CA . PRO A 1 212 ? -20.951 10.022 -1.310 1.00 95.56 212 PRO A CA 1
ATOM 1572 C C . PRO A 1 212 ? -20.908 11.421 -1.944 1.00 95.56 212 PRO A C 1
ATOM 1574 O O . PRO A 1 212 ? -21.927 12.103 -2.001 1.00 95.56 212 PRO A O 1
ATOM 1577 N N . ASP A 1 213 ? -19.749 11.841 -2.461 1.00 94.06 213 ASP A N 1
ATOM 1578 C CA . ASP A 1 213 ? -19.576 13.118 -3.166 1.00 94.06 213 ASP A CA 1
ATOM 1579 C C . ASP A 1 213 ? -20.045 13.094 -4.640 1.00 94.06 213 ASP A C 1
ATOM 1581 O O . ASP A 1 213 ? -19.942 14.095 -5.351 1.00 94.06 213 ASP A O 1
ATOM 1585 N N . GLY A 1 214 ? -20.575 11.960 -5.111 1.00 96.31 214 GLY A N 1
ATOM 1586 C CA . GLY A 1 214 ? -21.037 11.746 -6.482 1.00 96.31 214 GLY A CA 1
ATOM 1587 C C . GLY A 1 214 ? -19.958 11.253 -7.452 1.00 96.31 214 GLY A C 1
ATOM 1588 O O . GLY A 1 214 ? -20.261 11.004 -8.626 1.00 96.31 214 GLY A O 1
ATOM 1589 N N . THR A 1 215 ? -18.713 11.076 -7.004 1.00 96.50 215 THR A N 1
ATOM 1590 C CA . THR A 1 215 ? -17.624 10.558 -7.839 1.00 96.50 215 THR A CA 1
ATOM 1591 C C . THR A 1 215 ? -17.874 9.099 -8.205 1.00 96.50 215 THR A C 1
ATOM 1593 O O . THR A 1 215 ? -18.009 8.236 -7.343 1.00 96.50 215 THR A O 1
ATOM 1596 N N . LYS A 1 216 ? -17.890 8.787 -9.505 1.00 97.75 216 LYS A N 1
ATOM 1597 C CA . LYS A 1 216 ? -17.958 7.400 -9.988 1.00 97.75 216 LYS A CA 1
ATOM 1598 C C . LYS A 1 216 ? -16.578 6.759 -9.948 1.00 97.75 216 LYS A C 1
ATOM 1600 O O . LYS A 1 216 ? -15.647 7.296 -10.553 1.00 97.75 216 LYS A O 1
ATOM 1605 N N . LEU A 1 217 ? -16.467 5.607 -9.302 1.00 96.19 217 LEU A N 1
ATOM 1606 C CA . LEU A 1 217 ? -15.232 4.850 -9.125 1.00 96.19 217 LEU A CA 1
ATOM 1607 C C . LEU A 1 217 ? -15.302 3.546 -9.919 1.00 96.19 217 LEU A C 1
ATOM 1609 O O . LEU A 1 217 ? -16.355 2.919 -10.012 1.00 96.19 217 LEU A O 1
ATOM 1613 N N . ALA A 1 218 ? -14.184 3.158 -10.518 1.00 93.31 218 ALA A N 1
ATOM 1614 C CA . ALA A 1 218 ? -14.058 1.910 -11.257 1.00 93.31 218 ALA A CA 1
ATOM 1615 C C . ALA A 1 218 ? -13.788 0.718 -10.324 1.00 93.31 218 ALA A C 1
ATOM 1617 O O . ALA A 1 218 ? -13.572 0.878 -9.124 1.00 93.31 218 ALA A O 1
ATOM 1618 N N . TYR A 1 219 ? -13.728 -0.482 -10.901 1.00 92.12 219 TYR A N 1
ATOM 1619 C CA . TYR A 1 219 ? -13.411 -1.736 -10.204 1.00 92.12 219 TYR A CA 1
ATOM 1620 C C . TYR A 1 219 ? -12.074 -1.736 -9.444 1.00 92.12 219 TYR A C 1
ATOM 1622 O O . TYR A 1 219 ? -11.914 -2.489 -8.495 1.00 92.12 219 TYR A O 1
ATOM 1630 N N . ASN A 1 220 ? -11.120 -0.893 -9.844 1.00 88.38 220 ASN A N 1
ATOM 1631 C CA . ASN A 1 220 ? -9.835 -0.709 -9.166 1.00 88.38 220 ASN A CA 1
ATOM 1632 C C . ASN A 1 220 ? -9.815 0.530 -8.247 1.00 88.38 220 ASN A C 1
ATOM 1634 O O . ASN A 1 220 ? -8.751 1.047 -7.924 1.00 88.38 220 ASN A O 1
ATOM 1638 N N . GLY A 1 221 ? -10.986 1.079 -7.915 1.00 95.88 221 GLY A N 1
ATOM 1639 C CA . GLY A 1 221 ? -11.159 2.274 -7.085 1.00 95.88 221 GLY A CA 1
ATOM 1640 C C . GLY A 1 221 ? -10.851 3.603 -7.775 1.00 95.88 221 GLY A C 1
ATOM 1641 O O . GLY A 1 221 ? -11.237 4.653 -7.270 1.00 95.88 221 GLY A O 1
ATOM 1642 N N . SER A 1 222 ? -10.183 3.603 -8.932 1.00 97.19 222 SER A N 1
ATOM 1643 C CA . SER A 1 222 ? -9.836 4.849 -9.615 1.00 97.19 222 SER A CA 1
ATOM 1644 C C . SER A 1 222 ? -11.086 5.568 -10.123 1.00 97.19 222 SER A C 1
ATOM 1646 O O . SER A 1 222 ? -11.987 4.948 -10.696 1.00 97.19 222 SER A O 1
ATOM 1648 N N . ARG A 1 223 ? -11.144 6.894 -9.971 1.00 97.44 223 ARG A N 1
ATOM 1649 C CA . ARG A 1 223 ? -12.255 7.696 -10.482 1.00 97.44 223 ARG A CA 1
ATOM 1650 C C . ARG A 1 223 ? -12.369 7.582 -11.998 1.00 97.44 223 ARG A C 1
ATOM 1652 O O . ARG A 1 223 ? -11.379 7.532 -12.733 1.00 97.44 223 ARG A O 1
ATOM 1659 N N . MET A 1 224 ? -13.603 7.609 -12.475 1.00 95.25 224 MET A N 1
ATOM 1660 C CA . MET A 1 224 ? -13.922 7.505 -13.891 1.00 95.25 224 MET A CA 1
ATOM 1661 C C . MET A 1 224 ? -13.737 8.849 -14.597 1.00 95.25 224 MET A C 1
ATOM 1663 O O . MET A 1 224 ? -14.346 9.855 -14.238 1.00 95.25 224 MET A O 1
ATOM 1667 N N . ASN A 1 225 ? -12.961 8.851 -15.678 1.00 91.75 225 ASN A N 1
ATOM 1668 C CA . ASN A 1 225 ? -12.980 9.900 -16.690 1.00 91.75 225 ASN A CA 1
ATOM 1669 C C . ASN A 1 225 ? -13.819 9.413 -17.879 1.00 91.75 225 ASN A C 1
ATOM 1671 O O . ASN A 1 225 ? -13.371 8.619 -18.710 1.00 91.75 225 ASN A O 1
ATOM 1675 N N . LYS A 1 226 ? -15.073 9.872 -17.948 1.00 88.06 226 LYS A N 1
ATOM 1676 C CA . LYS A 1 226 ? -16.091 9.395 -18.899 1.00 88.06 226 LYS A CA 1
ATOM 1677 C C . LYS A 1 226 ? -16.348 7.887 -18.761 1.00 88.06 226 LYS A C 1
ATOM 1679 O O . LYS A 1 226 ? -17.173 7.489 -17.949 1.00 88.06 226 LYS A O 1
ATOM 1684 N N . LYS A 1 227 ? -15.691 7.061 -19.580 1.00 89.44 227 LYS A N 1
ATOM 1685 C CA . LYS A 1 227 ? -15.901 5.603 -19.664 1.00 89.44 227 LYS A CA 1
ATOM 1686 C C . LYS A 1 227 ? -14.688 4.789 -19.216 1.00 89.44 227 LYS A C 1
ATOM 1688 O O . LYS A 1 227 ? -14.745 3.567 -19.257 1.00 89.44 227 LYS A O 1
ATOM 1693 N N . THR A 1 228 ? -13.602 5.443 -18.825 1.00 92.69 228 THR A N 1
ATOM 1694 C CA . THR A 1 228 ? -12.348 4.779 -18.462 1.00 92.69 228 THR A CA 1
ATOM 1695 C C . THR A 1 228 ? -11.854 5.288 -17.113 1.00 92.69 228 THR A C 1
ATOM 1697 O O . THR A 1 228 ? -11.986 6.488 -16.856 1.00 92.69 228 THR A O 1
ATOM 1700 N N . PRO A 1 229 ? -11.255 4.431 -16.272 1.00 95.06 229 PRO A N 1
ATOM 1701 C CA . PRO A 1 229 ? -10.574 4.892 -15.067 1.00 95.06 229 PRO A CA 1
ATOM 1702 C C . PRO A 1 229 ? -9.411 5.828 -15.426 1.00 95.06 229 PRO A C 1
ATOM 1704 O O . PRO A 1 229 ? -8.781 5.673 -16.481 1.00 95.06 229 PRO A O 1
ATOM 1707 N N . VAL A 1 230 ? -9.145 6.807 -14.557 1.00 95.81 230 VAL A N 1
ATOM 1708 C CA . VAL A 1 230 ? -7.986 7.707 -14.687 1.00 95.81 230 VAL A CA 1
ATOM 1709 C C . VAL A 1 230 ? -6.688 6.915 -14.541 1.00 95.81 230 VAL A C 1
ATOM 1711 O O . VAL A 1 230 ? -5.831 6.986 -15.416 1.00 95.81 230 VAL A O 1
ATOM 1714 N N . GLU A 1 231 ? -6.579 6.115 -13.483 1.00 95.06 231 GLU A N 1
ATOM 1715 C CA . GLU A 1 231 ? -5.488 5.164 -13.269 1.00 95.06 231 GLU A CA 1
ATOM 1716 C C . GLU A 1 231 ? -5.980 3.791 -13.710 1.00 95.06 231 GLU A C 1
ATOM 1718 O O . GLU A 1 231 ? -6.816 3.171 -13.051 1.00 95.06 231 GLU A O 1
ATOM 1723 N N . LYS A 1 232 ? -5.544 3.342 -14.886 1.00 88.94 232 LYS A N 1
ATOM 1724 C CA . LYS A 1 232 ? -6.011 2.078 -15.449 1.00 88.94 232 LYS A CA 1
ATOM 1725 C C . LYS A 1 232 ? -5.213 0.920 -14.857 1.00 88.94 232 LYS A C 1
ATOM 1727 O O . LYS A 1 232 ? -3.995 0.907 -14.952 1.00 88.94 232 LYS A O 1
ATOM 1732 N N . LEU A 1 233 ? -5.928 -0.073 -14.337 1.00 83.44 233 LEU A N 1
ATOM 1733 C CA . LEU A 1 233 ? -5.370 -1.382 -14.023 1.00 83.44 233 LEU A CA 1
ATOM 1734 C C . LEU A 1 233 ? -5.249 -2.178 -15.332 1.00 83.44 233 LEU A C 1
ATOM 1736 O O . LEU A 1 233 ? -6.251 -2.642 -15.880 1.00 83.44 233 LEU A O 1
ATOM 1740 N N . ASP A 1 234 ? -4.041 -2.240 -15.885 1.00 81.88 234 ASP A N 1
ATOM 1741 C CA . ASP A 1 234 ? -3.715 -2.985 -17.101 1.00 81.88 234 ASP A CA 1
ATOM 1742 C C . ASP A 1 234 ? -2.888 -4.247 -16.802 1.00 81.88 234 ASP A C 1
ATOM 1744 O O . ASP A 1 234 ? -2.694 -4.642 -15.653 1.00 81.88 234 ASP A O 1
ATOM 1748 N N . ASP A 1 235 ? -2.447 -4.920 -17.855 1.00 81.12 235 ASP A N 1
ATOM 1749 C CA . ASP A 1 235 ? -1.657 -6.145 -17.808 1.00 81.12 235 ASP A CA 1
ATOM 1750 C C . ASP A 1 235 ? -0.282 -5.979 -17.144 1.00 81.12 235 ASP A C 1
ATOM 1752 O O . ASP A 1 235 ? 0.244 -6.965 -16.626 1.00 81.12 235 ASP A O 1
ATOM 1756 N N . LYS A 1 236 ? 0.271 -4.759 -17.083 1.00 83.62 236 LYS A N 1
ATOM 1757 C CA . LYS A 1 236 ? 1.540 -4.490 -16.390 1.00 83.62 236 LYS A CA 1
ATOM 1758 C C . LYS A 1 236 ? 1.370 -4.474 -14.879 1.00 83.62 236 LYS A C 1
ATOM 1760 O O . LYS A 1 236 ? 2.265 -4.911 -14.166 1.00 83.62 236 LYS A O 1
ATOM 1765 N N . VAL A 1 237 ? 0.234 -3.971 -14.398 1.00 87.25 237 VAL A N 1
ATOM 1766 C CA . VAL A 1 237 ? 0.005 -3.737 -12.964 1.00 87.25 237 VAL A CA 1
ATOM 1767 C C . VAL A 1 237 ? -0.875 -4.788 -12.289 1.00 87.25 237 VAL A C 1
ATOM 1769 O O . VAL A 1 237 ? -0.737 -5.037 -11.093 1.00 87.25 237 VAL A O 1
ATOM 1772 N N . TYR A 1 238 ? -1.748 -5.461 -13.045 1.00 83.69 238 TYR A N 1
ATOM 1773 C CA . TYR A 1 238 ? -2.753 -6.370 -12.492 1.00 83.69 238 TYR A CA 1
ATOM 1774 C C . TYR A 1 238 ? -2.157 -7.532 -11.699 1.00 83.69 238 TYR A C 1
ATOM 1776 O O . TYR A 1 238 ? -2.554 -7.765 -10.561 1.00 83.69 238 TYR A O 1
ATOM 1784 N N . ILE A 1 239 ? -1.187 -8.251 -12.268 1.00 92.56 239 ILE A N 1
ATOM 1785 C CA . ILE A 1 239 ? -0.709 -9.506 -11.673 1.00 92.56 239 ILE A CA 1
ATOM 1786 C C . ILE A 1 239 ? -0.042 -9.257 -10.319 1.00 92.56 239 ILE A C 1
ATOM 1788 O O . ILE A 1 239 ? -0.375 -9.922 -9.339 1.00 92.56 239 ILE A O 1
ATOM 1792 N N . TYR A 1 240 ? 0.895 -8.310 -10.250 1.00 95.81 240 TYR A N 1
ATOM 1793 C CA . TYR A 1 240 ? 1.620 -8.058 -9.010 1.00 95.81 240 TYR A CA 1
ATOM 1794 C C . TYR A 1 240 ? 0.737 -7.375 -7.961 1.00 95.81 240 TYR A C 1
ATOM 1796 O O . TYR A 1 240 ? 0.900 -7.641 -6.773 1.00 95.81 240 TYR A O 1
ATOM 1804 N N . ARG A 1 241 ? -0.242 -6.561 -8.384 1.00 96.25 241 ARG A N 1
ATOM 1805 C CA . ARG A 1 241 ? -1.243 -5.989 -7.480 1.00 96.25 241 ARG A CA 1
ATOM 1806 C C . ARG A 1 241 ? -2.029 -7.086 -6.772 1.00 96.25 241 ARG A C 1
ATOM 1808 O O . ARG A 1 241 ? -2.133 -7.040 -5.557 1.00 96.25 241 ARG A O 1
ATOM 1815 N N . GLU A 1 242 ? -2.562 -8.072 -7.495 1.00 95.44 242 GLU A N 1
ATOM 1816 C CA . GLU A 1 242 ? -3.338 -9.158 -6.870 1.00 95.44 242 GLU A CA 1
ATOM 1817 C C . GLU A 1 242 ? -2.492 -9.992 -5.899 1.00 95.44 242 GLU A C 1
ATOM 1819 O O . GLU A 1 242 ? -2.990 -10.458 -4.874 1.00 95.44 242 GLU A O 1
ATOM 1824 N N . LEU A 1 243 ? -1.199 -10.161 -6.195 1.00 96.62 243 LEU A N 1
ATOM 1825 C CA . LEU A 1 243 ? -0.268 -10.815 -5.277 1.00 96.62 243 LEU A CA 1
ATOM 1826 C C . LEU A 1 243 ? -0.087 -10.008 -3.988 1.00 96.62 243 LEU A C 1
ATOM 1828 O O . LEU A 1 243 ? -0.163 -10.600 -2.916 1.00 96.62 243 LEU A O 1
ATOM 1832 N N . LEU A 1 244 ? 0.089 -8.689 -4.091 1.00 97.31 244 LEU A N 1
ATOM 1833 C CA . LEU A 1 244 ? 0.264 -7.795 -2.941 1.00 97.31 244 LEU A CA 1
ATOM 1834 C C . LEU A 1 244 ? -1.025 -7.602 -2.135 1.00 97.31 244 LEU A C 1
ATOM 1836 O O . LEU A 1 244 ? -0.981 -7.549 -0.915 1.00 97.31 244 LEU A O 1
ATOM 1840 N N . VAL A 1 245 ? -2.190 -7.590 -2.788 1.00 95.12 245 VAL A N 1
ATOM 1841 C CA . VAL A 1 245 ? -3.494 -7.593 -2.100 1.00 95.12 245 VAL A CA 1
ATOM 1842 C C . VAL A 1 245 ? -3.657 -8.844 -1.238 1.00 95.12 245 VAL A C 1
ATOM 1844 O O . VAL A 1 245 ? -4.225 -8.783 -0.152 1.00 95.12 245 VAL A O 1
ATOM 1847 N N . LYS A 1 246 ? -3.154 -9.988 -1.715 1.00 96.06 246 LYS A N 1
ATOM 1848 C CA . LYS A 1 246 ? -3.205 -11.253 -0.980 1.00 96.06 246 LYS A CA 1
ATOM 1849 C C . LYS A 1 246 ? -2.113 -11.370 0.085 1.00 96.06 246 LYS A C 1
ATOM 1851 O O . LYS A 1 246 ? -2.325 -12.036 1.094 1.00 96.06 246 LYS A O 1
ATOM 1856 N N . ASN A 1 247 ? -0.938 -10.818 -0.182 1.00 95.69 247 ASN A N 1
ATOM 1857 C CA . ASN A 1 247 ? 0.202 -10.834 0.717 1.00 95.69 247 ASN A CA 1
ATOM 1858 C C . ASN A 1 247 ? 0.990 -9.525 0.548 1.00 95.69 247 ASN A C 1
ATOM 1860 O O . ASN A 1 247 ? 1.785 -9.437 -0.389 1.00 95.69 247 ASN A O 1
ATOM 1864 N N . PRO A 1 248 ? 0.773 -8.516 1.404 1.00 95.50 248 PRO A N 1
ATOM 1865 C CA . PRO A 1 248 ? 1.486 -7.244 1.295 1.00 95.50 248 PRO A CA 1
ATOM 1866 C C . PRO A 1 248 ? 2.982 -7.377 1.625 1.00 95.50 248 PRO A C 1
ATOM 1868 O O . PRO A 1 248 ? 3.803 -6.688 1.032 1.00 95.50 248 PRO A O 1
ATOM 1871 N N . GLU A 1 249 ? 3.361 -8.372 2.431 1.00 94.12 249 GLU A N 1
ATOM 1872 C CA . GLU A 1 249 ? 4.722 -8.591 2.953 1.00 94.12 249 GLU A CA 1
ATOM 1873 C C . GLU A 1 249 ? 5.728 -9.179 1.940 1.00 94.12 249 GLU A C 1
ATOM 1875 O O . GLU A 1 249 ? 6.746 -9.772 2.315 1.00 94.12 249 GLU A O 1
ATOM 1880 N N . LEU A 1 250 ? 5.445 -9.101 0.639 1.00 97.06 250 LEU A N 1
ATOM 1881 C CA . LEU A 1 250 ? 6.337 -9.644 -0.385 1.00 97.06 250 LEU A CA 1
ATOM 1882 C C . LEU A 1 250 ? 7.581 -8.769 -0.555 1.00 97.06 250 LEU A C 1
ATOM 1884 O O . LEU A 1 250 ? 7.492 -7.555 -0.734 1.00 97.06 250 LEU A O 1
ATOM 1888 N N . TYR A 1 251 ? 8.745 -9.415 -0.646 1.00 97.94 251 TYR A N 1
ATOM 1889 C CA . TYR A 1 251 ? 9.961 -8.738 -1.083 1.00 97.94 251 TYR A CA 1
ATOM 1890 C C . TYR A 1 251 ? 9.854 -8.356 -2.554 1.00 97.94 251 TYR A C 1
ATOM 1892 O O . TYR A 1 251 ? 9.432 -9.178 -3.375 1.00 97.94 251 TYR A O 1
ATOM 1900 N N . ALA A 1 252 ? 10.320 -7.155 -2.901 1.00 98.25 252 ALA A N 1
ATOM 1901 C CA . ALA A 1 252 ? 10.394 -6.706 -4.286 1.00 98.25 252 ALA A CA 1
ATOM 1902 C C . ALA A 1 252 ? 11.843 -6.460 -4.712 1.00 98.25 252 ALA A C 1
ATOM 1904 O O . ALA A 1 252 ? 12.574 -5.704 -4.087 1.00 98.25 252 ALA A O 1
ATOM 1905 N N . GLU A 1 253 ? 12.264 -7.076 -5.808 1.00 97.81 253 GLU A N 1
ATOM 1906 C CA . GLU A 1 253 ? 13.580 -6.853 -6.404 1.00 97.81 253 GLU A CA 1
ATOM 1907 C C . GLU A 1 253 ? 13.428 -6.022 -7.674 1.00 97.81 253 GLU A C 1
ATOM 1909 O O . GLU A 1 253 ? 12.681 -6.405 -8.576 1.00 97.81 253 GLU A O 1
ATOM 1914 N N . PHE A 1 254 ? 14.191 -4.938 -7.772 1.00 96.69 254 PHE A N 1
ATOM 1915 C CA . PHE A 1 254 ? 14.281 -4.077 -8.945 1.00 96.69 254 PHE A CA 1
ATOM 1916 C C . PHE A 1 254 ? 15.682 -4.217 -9.536 1.00 96.69 254 PHE A C 1
ATOM 1918 O O . PHE A 1 254 ? 16.667 -3.788 -8.933 1.00 96.69 254 PHE A O 1
ATOM 1925 N N . THR A 1 255 ? 15.795 -4.868 -10.695 1.00 93.69 255 THR A N 1
ATOM 1926 C CA . THR A 1 255 ? 17.095 -5.159 -11.321 1.00 93.69 255 THR A CA 1
ATOM 1927 C C . THR A 1 255 ? 17.123 -4.882 -12.812 1.00 93.69 255 THR A C 1
ATOM 1929 O O . THR A 1 255 ? 16.115 -4.561 -13.435 1.00 93.69 255 THR A O 1
ATOM 1932 N N . THR A 1 256 ? 18.308 -4.974 -13.413 1.00 89.50 256 THR A N 1
ATOM 1933 C CA . THR A 1 256 ? 18.470 -4.795 -14.853 1.00 89.50 256 THR A CA 1
ATOM 1934 C C . THR A 1 256 ? 17.775 -5.888 -15.645 1.00 89.50 256 THR A C 1
ATOM 1936 O O . THR A 1 256 ? 17.850 -7.079 -15.337 1.00 89.50 256 THR A O 1
ATOM 1939 N N . ARG A 1 257 ? 17.098 -5.478 -16.720 1.00 85.62 257 ARG A N 1
ATOM 1940 C CA . ARG A 1 257 ? 16.469 -6.423 -17.636 1.00 85.62 257 ARG A CA 1
ATOM 1941 C C . ARG A 1 257 ? 17.559 -7.200 -18.386 1.00 85.62 257 ARG A C 1
ATOM 1943 O O . ARG A 1 257 ? 18.423 -6.562 -18.993 1.00 85.62 257 ARG A O 1
ATOM 1950 N N . PRO A 1 258 ? 17.489 -8.542 -18.469 1.00 81.62 258 PRO A N 1
ATOM 1951 C CA . PRO A 1 258 ? 18.496 -9.337 -19.181 1.00 81.62 258 PRO A CA 1
ATOM 1952 C C . PRO A 1 258 ? 18.683 -8.941 -20.652 1.00 81.62 258 PRO A C 1
ATOM 1954 O O . PRO A 1 258 ? 19.759 -9.114 -21.215 1.00 81.62 258 PRO A O 1
ATOM 1957 N N . SER A 1 259 ? 17.643 -8.386 -21.283 1.00 79.81 259 SER A N 1
ATOM 1958 C CA . SER A 1 259 ? 17.672 -7.936 -22.679 1.00 79.81 259 SER A CA 1
ATOM 1959 C C . SER A 1 259 ? 18.388 -6.598 -22.912 1.00 79.81 259 SER A C 1
ATOM 1961 O O . SER A 1 259 ? 18.442 -6.161 -24.058 1.00 79.81 259 SER A O 1
ATOM 1963 N N . GLY A 1 260 ? 18.878 -5.913 -21.867 1.00 73.00 260 GLY A N 1
ATOM 1964 C CA . GLY A 1 260 ? 19.563 -4.617 -21.991 1.00 73.00 260 GLY A CA 1
ATOM 1965 C C . GLY A 1 260 ? 18.658 -3.449 -22.414 1.00 73.00 260 GLY A C 1
ATOM 1966 O O . GLY A 1 260 ? 19.122 -2.501 -23.042 1.00 73.00 260 GLY A O 1
ATOM 1967 N N . SER A 1 261 ? 17.355 -3.538 -22.134 1.00 68.81 261 SER A N 1
ATOM 1968 C CA . SER A 1 261 ? 16.366 -2.490 -22.441 1.00 68.81 261 SER A CA 1
ATOM 1969 C C . SER A 1 261 ? 16.440 -1.317 -21.450 1.00 68.81 261 SER A C 1
ATOM 1971 O O . SER A 1 261 ? 17.255 -1.323 -20.531 1.00 68.81 261 SER A O 1
ATOM 1973 N N . TYR A 1 262 ? 15.587 -0.301 -21.629 1.00 76.62 262 TYR A N 1
ATOM 1974 C CA . TYR A 1 262 ? 15.451 0.789 -20.659 1.00 76.62 262 TYR A CA 1
ATOM 1975 C C . TYR A 1 262 ? 15.142 0.244 -19.257 1.00 76.62 262 TYR A C 1
ATOM 1977 O O . TYR A 1 262 ? 14.374 -0.706 -19.121 1.00 76.62 262 TYR A O 1
ATOM 1985 N N . GLN A 1 263 ? 15.717 0.858 -18.222 1.00 86.38 263 GLN A N 1
ATOM 1986 C CA . GLN A 1 263 ? 15.447 0.467 -16.837 1.00 86.38 263 GLN A CA 1
ATOM 1987 C C . GLN A 1 263 ? 14.114 1.031 -16.345 1.00 86.38 263 GLN A C 1
ATOM 1989 O O . GLN A 1 263 ? 13.336 0.340 -15.695 1.00 86.38 263 GLN A O 1
ATOM 1994 N N . ILE A 1 264 ? 13.855 2.294 -16.685 1.00 92.25 264 ILE A N 1
ATOM 1995 C CA . ILE A 1 264 ? 12.677 3.043 -16.272 1.00 92.25 264 ILE A CA 1
ATOM 1996 C C . ILE A 1 264 ? 12.225 3.972 -17.402 1.00 92.25 264 ILE A C 1
ATOM 1998 O O . ILE A 1 264 ? 13.056 4.626 -18.035 1.00 92.25 264 ILE A O 1
ATOM 2002 N N . VAL A 1 265 ? 10.921 4.026 -17.675 1.00 93.69 265 VAL A N 1
ATOM 2003 C CA . VAL A 1 265 ? 10.331 4.870 -18.728 1.00 93.69 265 VAL A CA 1
ATOM 2004 C C . VAL A 1 265 ? 9.125 5.639 -18.196 1.00 93.69 265 VAL A C 1
ATOM 2006 O O . VAL A 1 265 ? 8.268 5.038 -17.550 1.00 93.69 265 VAL A O 1
ATOM 2009 N N . PRO A 1 266 ? 9.028 6.957 -18.457 1.00 95.81 266 PRO A N 1
ATOM 2010 C CA . PRO A 1 266 ? 7.818 7.711 -18.172 1.00 95.81 266 PRO A CA 1
ATOM 2011 C C . PRO A 1 266 ? 6.706 7.312 -19.144 1.00 95.81 266 PRO A C 1
ATOM 2013 O O . PRO A 1 266 ? 6.896 7.306 -20.361 1.00 95.81 266 PRO A O 1
ATOM 2016 N N . GLU A 1 267 ? 5.521 7.055 -18.612 1.00 95.25 267 GLU A N 1
ATOM 2017 C CA . GLU A 1 267 ? 4.330 6.721 -19.385 1.00 95.25 267 GLU A CA 1
ATOM 2018 C C . GLU A 1 267 ? 3.161 7.629 -18.994 1.00 95.25 267 GLU A C 1
ATOM 2020 O O . GLU A 1 267 ? 3.159 8.277 -17.942 1.00 95.25 267 GLU A O 1
ATOM 2025 N N . ASN A 1 268 ? 2.176 7.732 -19.886 1.00 94.94 268 ASN A N 1
ATOM 2026 C CA . ASN A 1 268 ? 0.951 8.476 -19.630 1.00 94.94 268 ASN A CA 1
ATOM 2027 C C . ASN A 1 268 ? -0.236 7.890 -20.399 1.00 94.94 268 ASN A C 1
ATOM 2029 O O . ASN A 1 268 ? -0.107 7.476 -21.550 1.00 94.94 268 ASN A O 1
ATOM 2033 N N . ALA A 1 269 ? -1.402 7.902 -19.763 1.00 92.00 269 ALA A N 1
ATOM 2034 C CA . ALA A 1 269 ? -2.679 7.511 -20.340 1.00 92.00 269 ALA A CA 1
ATOM 2035 C C . ALA A 1 269 ? -3.814 8.134 -19.523 1.00 92.00 269 ALA A C 1
ATOM 2037 O O . ALA A 1 269 ? -3.703 8.295 -18.313 1.00 92.00 269 ALA A O 1
ATOM 2038 N N . ASN A 1 270 ? -4.920 8.497 -20.178 1.00 90.31 270 ASN A N 1
ATOM 2039 C CA . ASN A 1 270 ? -6.133 9.021 -19.527 1.00 90.31 270 ASN A CA 1
ATOM 2040 C C . ASN A 1 270 ? -5.924 10.233 -18.590 1.00 90.31 270 ASN A C 1
ATOM 2042 O O . ASN A 1 270 ? -6.763 10.506 -17.731 1.00 90.31 270 ASN A O 1
ATOM 2046 N N . GLY A 1 271 ? -4.839 10.994 -18.780 1.00 89.19 271 GLY A N 1
ATOM 2047 C CA . GLY A 1 271 ? -4.475 12.127 -17.921 1.00 89.19 271 GLY A CA 1
ATOM 2048 C C . GLY A 1 271 ? -3.736 11.736 -16.636 1.00 89.19 271 GLY A C 1
ATOM 2049 O O . GLY A 1 271 ? -3.456 12.607 -15.816 1.00 89.19 271 GLY A O 1
ATOM 2050 N N . PHE A 1 272 ? -3.398 10.459 -16.471 1.00 94.81 272 PHE A N 1
ATOM 2051 C CA . PHE A 1 272 ? -2.501 9.958 -15.442 1.00 94.81 272 PHE A CA 1
ATOM 2052 C C . PHE A 1 272 ? -1.121 9.683 -16.041 1.00 94.81 272 PHE A C 1
ATOM 2054 O O . PHE A 1 272 ? -1.008 9.233 -17.181 1.00 94.81 272 PHE A O 1
ATOM 2061 N N . ALA A 1 273 ? -0.070 9.981 -15.283 1.00 96.06 273 ALA A N 1
ATOM 2062 C CA . ALA A 1 273 ? 1.308 9.753 -15.688 1.00 96.06 273 ALA A CA 1
ATOM 2063 C C . ALA A 1 273 ? 2.041 8.999 -14.581 1.00 96.06 273 ALA A C 1
ATOM 2065 O O . ALA A 1 273 ? 1.843 9.293 -13.402 1.00 96.06 273 ALA A O 1
ATOM 2066 N N . TRP A 1 274 ? 2.899 8.066 -14.975 1.00 97.00 274 TRP A N 1
ATOM 2067 C CA . TRP A 1 274 ? 3.618 7.155 -14.086 1.00 97.00 274 TRP A CA 1
ATOM 2068 C C . TRP A 1 274 ? 4.996 6.829 -14.670 1.00 97.00 274 TRP A C 1
ATOM 2070 O O . TRP A 1 274 ? 5.359 7.313 -15.746 1.00 97.00 274 TRP A O 1
ATOM 2080 N N . TYR A 1 275 ? 5.772 6.025 -13.953 1.00 96.94 275 TYR A N 1
ATOM 2081 C CA . TYR A 1 275 ? 7.015 5.450 -14.448 1.00 96.94 275 TYR A CA 1
ATOM 2082 C C . TYR A 1 275 ? 6.930 3.932 -14.435 1.00 96.94 275 TYR A C 1
ATOM 2084 O O . TYR A 1 275 ? 6.617 3.343 -13.408 1.00 96.94 275 TYR A O 1
ATOM 2092 N N . THR A 1 276 ? 7.249 3.290 -15.549 1.00 96.00 276 THR A N 1
ATOM 2093 C CA . THR A 1 276 ? 7.366 1.834 -15.616 1.00 96.00 276 THR A CA 1
ATOM 2094 C C . THR A 1 276 ? 8.818 1.448 -15.442 1.00 96.00 276 THR A C 1
ATOM 2096 O O . THR A 1 276 ? 9.664 1.852 -16.240 1.00 96.00 276 THR A O 1
ATOM 2099 N N . TYR A 1 277 ? 9.096 0.667 -14.409 1.00 95.06 277 TYR A N 1
ATOM 2100 C CA . TYR A 1 277 ? 10.364 0.003 -14.182 1.00 95.06 277 TYR A CA 1
ATOM 2101 C C . TYR A 1 277 ? 10.314 -1.382 -14.835 1.00 95.06 277 TYR A C 1
ATOM 2103 O O . TYR A 1 277 ? 9.459 -2.202 -14.509 1.00 95.06 277 TYR A O 1
ATOM 2111 N N . ALA A 1 278 ? 11.209 -1.632 -15.785 1.00 91.69 278 ALA A N 1
ATOM 2112 C CA . ALA A 1 278 ? 11.053 -2.701 -16.775 1.00 91.69 278 ALA A CA 1
ATOM 2113 C C . ALA A 1 278 ? 11.309 -4.127 -16.256 1.00 91.69 278 ALA A C 1
ATOM 2115 O O . ALA A 1 278 ? 11.205 -5.094 -17.018 1.00 91.69 278 ALA A O 1
ATOM 2116 N N . PHE A 1 279 ? 11.773 -4.264 -15.011 1.00 94.44 279 PHE A N 1
ATOM 2117 C CA . PHE A 1 279 ? 12.101 -5.568 -14.449 1.00 94.44 279 PHE A CA 1
ATOM 2118 C C . PHE A 1 279 ? 12.042 -5.570 -12.916 1.00 94.44 279 PHE A C 1
ATOM 2120 O O . PHE A 1 279 ? 13.017 -5.289 -12.219 1.00 94.44 279 PHE A O 1
ATOM 2127 N N . MET A 1 280 ? 10.856 -5.885 -12.411 1.00 96.88 280 MET A N 1
ATOM 2128 C CA . MET A 1 280 ? 10.544 -6.143 -11.015 1.00 96.88 280 MET A CA 1
ATOM 2129 C C . MET A 1 280 ? 10.275 -7.636 -10.815 1.00 96.88 280 MET A C 1
ATOM 2131 O O . MET A 1 280 ? 9.661 -8.296 -11.659 1.00 96.88 280 MET A O 1
ATOM 2135 N N . LYS A 1 281 ? 10.682 -8.169 -9.667 1.00 97.75 281 LYS A N 1
ATOM 2136 C CA . LYS A 1 281 ? 10.294 -9.506 -9.206 1.00 97.75 281 LYS A CA 1
ATOM 2137 C C . LYS A 1 281 ? 9.700 -9.410 -7.813 1.00 97.75 281 LYS A C 1
ATOM 2139 O O . LYS A 1 281 ? 10.166 -8.597 -7.025 1.00 97.75 281 LYS A O 1
ATOM 2144 N N . LEU A 1 282 ? 8.723 -10.264 -7.512 1.00 98.56 282 LEU A N 1
ATOM 2145 C CA . LEU A 1 282 ? 8.202 -10.420 -6.152 1.00 98.56 282 LEU A CA 1
ATOM 2146 C C . LEU A 1 282 ? 8.546 -11.797 -5.599 1.00 98.56 282 LEU A C 1
ATOM 2148 O O . LEU A 1 282 ? 8.452 -12.795 -6.325 1.00 98.56 282 LEU A O 1
ATOM 2152 N N . TYR A 1 283 ? 8.886 -11.852 -4.316 1.00 98.50 283 TYR A N 1
ATOM 2153 C CA . TYR A 1 283 ? 9.238 -13.077 -3.609 1.00 98.50 283 TYR A CA 1
ATOM 2154 C C . TYR A 1 283 ? 8.482 -13.205 -2.293 1.00 98.50 283 TYR A C 1
ATOM 2156 O O . TYR A 1 283 ? 8.242 -12.218 -1.604 1.00 98.50 283 TYR A O 1
ATOM 2164 N N . GLU A 1 284 ? 8.166 -14.443 -1.919 1.00 97.25 284 GLU A N 1
ATOM 2165 C CA . GLU A 1 284 ? 7.711 -14.754 -0.564 1.00 97.25 284 GLU A CA 1
ATOM 2166 C C . GLU A 1 284 ? 8.771 -14.335 0.464 1.00 97.25 284 GLU A C 1
ATOM 2168 O O . GLU A 1 284 ? 9.971 -14.545 0.258 1.00 97.25 284 GLU A O 1
ATOM 2173 N N . ARG A 1 285 ? 8.315 -13.793 1.589 1.00 94.62 285 ARG A N 1
ATOM 2174 C CA . ARG A 1 285 ? 9.123 -13.586 2.786 1.00 94.62 285 ARG A CA 1
ATOM 2175 C C . ARG A 1 285 ? 8.952 -14.790 3.704 1.00 94.62 285 ARG A C 1
ATOM 2177 O O . ARG A 1 285 ? 7.826 -15.193 3.983 1.00 94.62 285 ARG A O 1
ATOM 2184 N N . LYS A 1 286 ? 10.061 -15.390 4.135 1.00 92.81 286 LYS A N 1
ATOM 2185 C CA . LYS A 1 286 ? 10.040 -16.442 5.160 1.00 92.81 286 LYS A CA 1
ATOM 2186 C C . LYS A 1 286 ? 10.137 -15.834 6.555 1.00 92.81 286 LYS A C 1
ATOM 2188 O O . LYS A 1 286 ? 10.644 -14.723 6.704 1.00 92.81 286 LYS A O 1
ATOM 2193 N N . ASP A 1 287 ? 9.744 -16.607 7.562 1.00 88.81 287 ASP A N 1
ATOM 2194 C CA . ASP A 1 287 ? 9.775 -16.203 8.976 1.00 88.81 287 ASP A CA 1
ATOM 2195 C C . ASP A 1 287 ? 11.183 -15.801 9.449 1.00 88.81 287 ASP A C 1
ATOM 2197 O O . ASP A 1 287 ? 11.339 -14.908 10.275 1.00 88.81 287 ASP A O 1
ATOM 2201 N N . ASP A 1 288 ? 12.227 -16.408 8.874 1.00 90.00 288 ASP A N 1
ATOM 2202 C CA . ASP A 1 288 ? 13.632 -16.075 9.146 1.00 90.00 288 ASP A CA 1
ATOM 2203 C C . ASP A 1 288 ? 14.131 -14.814 8.405 1.00 90.00 288 ASP A C 1
ATOM 2205 O O . ASP A 1 288 ? 15.317 -14.484 8.458 1.00 90.00 288 ASP A O 1
ATOM 2209 N N . GLY A 1 289 ? 13.252 -14.119 7.676 1.00 87.69 289 GLY A N 1
ATOM 2210 C CA . GLY A 1 289 ? 13.576 -12.944 6.864 1.00 87.69 289 GLY A CA 1
ATOM 2211 C C . GLY A 1 289 ? 14.330 -13.254 5.564 1.00 87.69 289 GLY A C 1
ATOM 2212 O O . GLY A 1 289 ? 14.742 -12.326 4.855 1.00 87.69 289 GLY A O 1
ATOM 2213 N N . SER A 1 290 ? 14.528 -14.535 5.230 1.00 92.88 290 SER A N 1
ATOM 2214 C CA . SER A 1 290 ? 15.145 -14.947 3.971 1.00 92.88 290 SER A CA 1
ATOM 2215 C C . SER A 1 290 ? 14.156 -14.907 2.804 1.00 92.88 290 SER A C 1
ATOM 2217 O O . SER A 1 290 ? 12.933 -14.959 2.963 1.00 92.88 290 SER A O 1
ATOM 2219 N N . ILE A 1 291 ? 14.707 -14.816 1.592 1.00 95.50 291 ILE A N 1
ATOM 2220 C CA . ILE A 1 291 ? 13.930 -14.782 0.352 1.00 95.50 291 ILE A CA 1
ATOM 2221 C C . ILE A 1 291 ? 13.401 -16.191 0.045 1.00 95.50 291 ILE A C 1
ATOM 2223 O O . ILE A 1 291 ? 14.146 -17.178 0.013 1.00 95.50 291 ILE A O 1
ATOM 2227 N N . GLY A 1 292 ? 12.091 -16.280 -0.161 1.00 96.38 292 GLY A N 1
ATOM 2228 C CA . GLY A 1 292 ? 11.365 -17.482 -0.541 1.00 96.38 292 GLY A CA 1
ATOM 2229 C C . GLY A 1 292 ? 11.170 -17.622 -2.047 1.00 96.38 292 GLY A C 1
ATOM 2230 O O . GLY A 1 292 ? 12.014 -17.242 -2.863 1.00 96.38 292 GLY A O 1
ATOM 2231 N N . LYS A 1 293 ? 10.056 -18.245 -2.431 1.00 97.50 293 LYS A N 1
ATOM 2232 C CA . LYS A 1 293 ? 9.743 -18.519 -3.832 1.00 97.50 293 LYS A CA 1
ATOM 2233 C C . LYS A 1 293 ? 9.482 -17.218 -4.594 1.00 97.50 293 LYS A C 1
ATOM 2235 O O . LYS A 1 293 ? 8.768 -16.344 -4.112 1.00 97.50 293 LYS A O 1
ATOM 2240 N N . LYS A 1 294 ? 9.981 -17.132 -5.832 1.00 98.19 294 LYS A N 1
ATOM 2241 C CA . LYS A 1 294 ? 9.595 -16.075 -6.778 1.00 98.19 294 LYS A CA 1
ATOM 2242 C C . LYS A 1 294 ? 8.146 -16.272 -7.224 1.00 98.19 294 LYS A C 1
ATOM 2244 O O . LYS A 1 294 ? 7.808 -17.319 -7.780 1.00 98.19 294 LYS A O 1
ATOM 2249 N N . LEU A 1 295 ? 7.316 -15.261 -7.007 1.00 96.94 295 LEU A N 1
ATOM 2250 C CA . LEU A 1 295 ? 5.898 -15.252 -7.371 1.00 96.94 295 LEU A CA 1
ATOM 2251 C C . LEU A 1 295 ? 5.624 -14.454 -8.644 1.00 96.94 295 LEU A C 1
ATOM 2253 O O . LEU A 1 295 ? 4.691 -14.774 -9.375 1.00 96.94 295 LEU A O 1
ATOM 2257 N N . TYR A 1 296 ? 6.447 -13.442 -8.917 1.00 96.44 296 TYR A N 1
ATOM 2258 C CA . TYR A 1 296 ? 6.270 -12.540 -10.047 1.00 96.44 296 TYR A CA 1
ATOM 2259 C C . TYR A 1 296 ? 7.606 -12.183 -10.692 1.00 96.44 296 TYR A C 1
ATOM 2261 O O . TYR A 1 296 ? 8.632 -12.107 -10.017 1.00 96.44 296 TYR A O 1
ATOM 2269 N N . GLU A 1 297 ? 7.566 -11.953 -12.000 1.00 95.50 297 GLU A N 1
ATOM 2270 C CA . GLU A 1 297 ? 8.628 -11.335 -12.785 1.00 95.50 297 GLU A CA 1
ATOM 2271 C C . GLU A 1 297 ? 7.975 -10.577 -13.944 1.00 95.50 297 GLU A C 1
ATOM 2273 O O . GLU A 1 297 ? 7.227 -11.169 -14.724 1.00 95.50 297 GLU A O 1
ATOM 2278 N N . GLY A 1 298 ? 8.243 -9.280 -14.053 1.00 93.44 298 GLY A N 1
ATOM 2279 C CA . GLY A 1 298 ? 7.637 -8.430 -15.073 1.00 93.44 298 GLY A CA 1
ATOM 2280 C C . GLY A 1 298 ? 7.919 -6.956 -14.827 1.00 93.44 298 GLY A C 1
ATOM 2281 O O . GLY A 1 298 ? 8.924 -6.610 -14.217 1.00 93.44 298 GLY A O 1
ATOM 2282 N N . ASP A 1 299 ? 7.035 -6.089 -15.297 1.00 93.94 299 ASP A N 1
ATOM 2283 C CA . ASP A 1 299 ? 7.138 -4.653 -15.050 1.00 93.94 299 ASP A CA 1
ATOM 2284 C C . ASP A 1 299 ? 6.635 -4.310 -13.635 1.00 93.94 299 ASP A C 1
ATOM 2286 O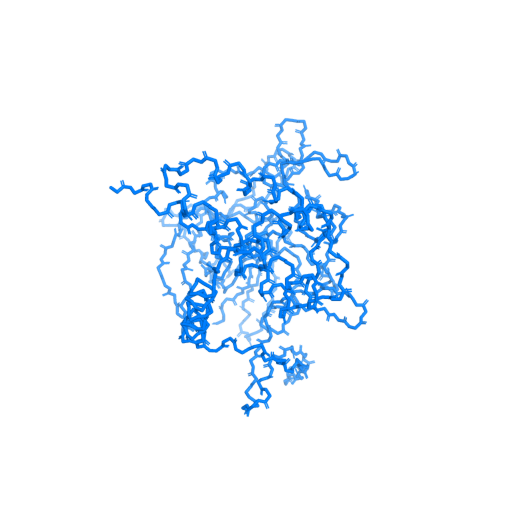 O . ASP A 1 299 ? 5.783 -5.007 -13.079 1.00 93.94 299 ASP A O 1
ATOM 2290 N N . GLY A 1 300 ? 7.150 -3.227 -13.056 1.00 95.69 300 GLY A N 1
ATOM 2291 C CA . GLY A 1 300 ? 6.588 -2.572 -11.873 1.00 95.69 300 GLY A CA 1
ATOM 2292 C C . GLY A 1 300 ? 6.321 -1.105 -12.186 1.00 95.69 300 GLY A C 1
ATOM 2293 O O . GLY A 1 300 ? 7.182 -0.434 -12.754 1.00 95.69 300 GLY A O 1
ATOM 2294 N N . CYS A 1 301 ? 5.143 -0.583 -11.854 1.00 97.50 301 CYS A N 1
ATOM 2295 C CA . CYS A 1 301 ? 4.778 0.787 -12.212 1.00 97.50 301 CYS A CA 1
ATOM 2296 C C . CYS A 1 301 ? 4.725 1.678 -10.973 1.00 97.50 301 CYS A C 1
ATOM 2298 O O . CYS A 1 301 ? 3.932 1.444 -10.071 1.00 97.50 301 CYS A O 1
ATOM 2300 N N . PHE A 1 302 ? 5.533 2.732 -10.949 1.00 98.12 302 PHE A N 1
ATOM 2301 C CA . PHE A 1 302 ? 5.586 3.726 -9.883 1.00 98.12 302 PHE A CA 1
ATOM 2302 C C . PHE A 1 302 ? 4.720 4.934 -10.202 1.00 98.12 302 PHE A C 1
ATOM 2304 O O . PHE A 1 302 ? 4.770 5.472 -11.315 1.00 98.12 302 PHE A O 1
ATOM 2311 N N . ARG A 1 303 ? 4.027 5.466 -9.195 1.00 97.31 303 ARG A N 1
ATOM 2312 C CA . ARG A 1 303 ? 3.503 6.830 -9.283 1.00 97.31 303 ARG A CA 1
ATOM 2313 C C . ARG A 1 303 ? 4.648 7.826 -9.466 1.00 97.31 303 ARG A C 1
ATOM 2315 O O . ARG A 1 303 ? 5.758 7.619 -8.987 1.00 97.31 303 ARG A O 1
ATOM 2322 N N . ARG A 1 304 ? 4.389 8.964 -10.115 1.00 96.31 304 ARG A N 1
ATOM 2323 C CA . ARG A 1 304 ? 5.418 10.012 -10.301 1.00 96.31 304 ARG A CA 1
ATOM 2324 C C . ARG A 1 304 ? 5.929 10.617 -8.997 1.00 96.31 304 ARG A C 1
ATOM 2326 O O . ARG A 1 304 ? 7.053 11.113 -8.960 1.00 96.31 304 ARG A O 1
ATOM 2333 N N . ASP A 1 305 ? 5.076 10.639 -7.987 1.00 94.81 305 ASP A N 1
ATOM 2334 C CA . ASP A 1 305 ? 5.332 11.153 -6.649 1.00 94.81 305 ASP A CA 1
ATOM 2335 C C . ASP A 1 305 ? 5.731 10.059 -5.654 1.00 94.81 305 ASP A C 1
ATOM 2337 O O . ASP A 1 305 ? 5.856 10.358 -4.471 1.00 94.81 305 ASP A O 1
ATOM 2341 N N . ALA A 1 306 ? 5.978 8.831 -6.124 1.00 97.75 306 ALA A N 1
ATOM 2342 C CA . ALA A 1 306 ? 6.455 7.759 -5.267 1.00 97.75 306 ALA A CA 1
ATOM 2343 C C . ALA A 1 306 ? 7.786 8.123 -4.593 1.00 97.75 306 ALA A C 1
ATOM 2345 O O . ALA A 1 306 ? 8.619 8.832 -5.173 1.00 97.75 306 ALA A O 1
ATOM 2346 N N . ALA A 1 307 ? 7.990 7.605 -3.386 1.00 97.69 307 ALA A N 1
ATOM 2347 C CA . ALA A 1 307 ? 9.263 7.684 -2.683 1.00 97.69 307 ALA A CA 1
ATOM 2348 C C . ALA A 1 307 ? 9.947 6.315 -2.690 1.00 97.69 307 ALA A C 1
ATOM 2350 O O . ALA A 1 307 ? 9.343 5.294 -2.376 1.00 97.69 307 ALA A O 1
ATOM 2351 N N . ILE A 1 308 ? 11.213 6.303 -3.089 1.00 98.06 308 ILE A N 1
ATOM 2352 C CA . ILE A 1 308 ? 12.039 5.101 -3.160 1.00 98.06 308 ILE A CA 1
ATOM 2353 C C . ILE A 1 308 ? 13.194 5.311 -2.207 1.00 98.06 308 ILE A C 1
ATOM 2355 O O . ILE A 1 308 ? 14.005 6.218 -2.416 1.00 98.06 308 ILE A O 1
ATOM 2359 N N . GLU A 1 309 ? 13.245 4.505 -1.156 1.00 97.81 309 GLU A N 1
ATOM 2360 C CA . GLU A 1 309 ? 14.377 4.501 -0.251 1.00 97.81 309 GLU A CA 1
ATOM 2361 C C . GLU A 1 309 ? 15.623 3.930 -0.922 1.00 97.81 309 GLU A C 1
ATOM 2363 O O . GLU A 1 309 ? 15.571 2.985 -1.711 1.00 97.81 309 GLU A O 1
ATOM 2368 N N . TYR A 1 310 ? 16.767 4.495 -0.561 1.00 96.31 310 TYR A N 1
ATOM 2369 C CA . TYR A 1 310 ? 18.071 3.972 -0.921 1.00 96.31 310 TYR A CA 1
ATOM 2370 C C . TYR A 1 310 ? 19.058 4.186 0.224 1.00 96.31 310 TYR A C 1
ATOM 2372 O O . TYR A 1 310 ? 18.923 5.107 1.035 1.00 96.31 310 TYR A O 1
ATOM 2380 N N . LEU A 1 311 ? 20.053 3.303 0.287 1.00 94.62 311 LEU A N 1
ATOM 2381 C CA . LEU A 1 311 ? 21.097 3.337 1.299 1.00 94.62 311 LEU A CA 1
ATOM 2382 C C . LEU A 1 311 ? 22.263 4.205 0.815 1.00 94.62 311 LEU A C 1
ATOM 2384 O O . LEU A 1 311 ? 22.837 3.957 -0.247 1.00 94.62 311 LEU A O 1
ATOM 2388 N N . ASN A 1 312 ? 22.619 5.217 1.601 1.00 92.56 312 ASN A N 1
ATOM 2389 C CA . ASN A 1 312 ? 23.815 6.021 1.384 1.00 92.56 312 ASN A CA 1
ATOM 2390 C C . ASN A 1 312 ? 25.071 5.243 1.815 1.00 92.56 312 ASN A C 1
ATOM 2392 O O . ASN A 1 312 ? 25.011 4.301 2.605 1.00 92.56 312 ASN A O 1
ATOM 2396 N N . ASN A 1 313 ? 26.244 5.687 1.355 1.00 91.31 313 ASN A N 1
ATOM 2397 C CA . ASN A 1 313 ? 27.529 5.051 1.686 1.00 91.31 313 ASN A CA 1
ATOM 2398 C C . ASN A 1 313 ? 27.857 5.045 3.191 1.00 91.31 313 ASN A C 1
ATOM 2400 O O . ASN A 1 313 ? 28.671 4.240 3.634 1.00 91.31 313 ASN A O 1
ATOM 2404 N N . ASP A 1 314 ? 27.261 5.952 3.966 1.00 91.25 314 ASP A N 1
ATOM 2405 C CA . ASP A 1 314 ? 27.412 6.040 5.423 1.00 91.25 314 ASP A CA 1
ATOM 2406 C C . ASP A 1 314 ? 26.400 5.171 6.195 1.00 91.25 314 ASP A C 1
ATOM 2408 O O . ASP A 1 314 ? 26.381 5.193 7.424 1.00 91.25 314 ASP A O 1
ATOM 2412 N N . GLY A 1 315 ? 25.564 4.401 5.489 1.00 88.44 315 GLY A N 1
ATOM 2413 C CA . GLY A 1 315 ? 24.534 3.539 6.070 1.00 88.44 315 GLY A CA 1
ATOM 2414 C C . GLY A 1 315 ? 23.229 4.256 6.428 1.00 88.44 315 GLY A C 1
ATOM 2415 O O . GLY A 1 315 ? 22.298 3.615 6.923 1.00 88.44 315 GLY A O 1
ATOM 2416 N N . THR A 1 316 ? 23.117 5.563 6.176 1.00 91.25 316 THR A N 1
ATOM 2417 C CA . THR A 1 316 ? 21.852 6.289 6.341 1.00 91.25 316 THR A CA 1
ATOM 2418 C C . THR A 1 316 ? 20.896 5.996 5.185 1.00 91.25 316 THR A C 1
ATOM 2420 O O . THR A 1 316 ? 21.320 5.644 4.085 1.00 91.25 316 THR A O 1
ATOM 2423 N N . VAL A 1 317 ? 19.591 6.144 5.422 1.00 93.81 317 VAL A N 1
ATOM 2424 C CA . VAL A 1 317 ? 18.559 5.970 4.391 1.00 93.81 317 VAL A CA 1
ATOM 2425 C C . VAL A 1 317 ? 18.065 7.335 3.928 1.00 93.81 317 VAL A C 1
ATOM 2427 O O . VAL A 1 317 ? 17.700 8.177 4.747 1.00 93.81 317 VAL A O 1
ATOM 2430 N N . SER A 1 318 ? 18.032 7.525 2.613 1.00 95.81 318 SER A N 1
ATOM 2431 C CA . SER A 1 318 ? 17.439 8.682 1.938 1.00 95.81 318 SER A CA 1
ATOM 2432 C C . SER A 1 318 ? 16.323 8.221 1.005 1.00 95.81 318 SER A C 1
ATOM 2434 O O . SER A 1 318 ? 16.227 7.040 0.686 1.00 95.81 318 SER A O 1
ATOM 2436 N N . THR A 1 319 ? 15.490 9.149 0.527 1.00 97.19 319 THR A N 1
ATOM 2437 C CA . THR A 1 319 ? 14.468 8.859 -0.489 1.00 97.19 319 THR A CA 1
ATOM 2438 C C . THR A 1 319 ? 14.721 9.627 -1.780 1.00 97.19 319 THR A C 1
ATOM 2440 O O . THR A 1 319 ? 15.215 10.756 -1.776 1.00 97.19 319 THR A O 1
ATOM 2443 N N . MET A 1 320 ? 14.355 9.023 -2.908 1.00 97.44 320 MET A N 1
ATOM 2444 C CA . MET A 1 320 ? 14.341 9.667 -4.219 1.00 97.44 320 MET A CA 1
ATOM 2445 C C . MET A 1 320 ? 13.024 9.407 -4.953 1.00 97.44 320 MET A C 1
ATOM 2447 O O . MET A 1 320 ? 12.306 8.450 -4.669 1.00 97.44 320 MET A O 1
ATOM 2451 N N . ARG A 1 321 ? 12.709 10.268 -5.925 1.00 97.75 321 ARG A N 1
ATOM 2452 C CA . ARG A 1 321 ? 11.588 10.052 -6.851 1.00 97.75 321 ARG A CA 1
ATOM 2453 C C . ARG A 1 321 ? 12.002 9.122 -7.992 1.00 97.75 321 ARG A C 1
ATOM 2455 O O . ARG A 1 321 ? 13.170 9.154 -8.382 1.00 97.75 321 ARG A O 1
ATOM 2462 N N . PRO A 1 322 ? 11.058 8.429 -8.653 1.00 97.38 322 PRO A N 1
ATOM 2463 C CA . PRO A 1 322 ? 11.372 7.580 -9.803 1.00 97.38 322 PRO A CA 1
ATOM 2464 C C . PRO A 1 322 ? 12.110 8.315 -10.931 1.00 97.38 322 PRO A C 1
ATOM 2466 O O . PRO A 1 322 ? 12.988 7.759 -11.584 1.00 97.38 322 PRO A O 1
ATOM 2469 N N . SER A 1 323 ? 11.819 9.606 -11.124 1.00 96.50 323 SER A N 1
ATOM 2470 C CA . SER A 1 323 ? 12.494 10.445 -12.121 1.00 96.50 323 SER A CA 1
ATOM 2471 C C . SER A 1 323 ? 13.995 10.632 -11.879 1.00 96.50 323 SER A C 1
ATOM 2473 O O . SER A 1 323 ? 14.691 11.068 -12.789 1.00 96.50 323 SER A O 1
ATOM 2475 N N . ALA A 1 324 ? 14.473 10.373 -10.661 1.00 96.25 324 ALA A N 1
ATOM 2476 C CA . ALA A 1 324 ? 15.858 10.570 -10.247 1.00 96.25 324 ALA A CA 1
ATOM 2477 C C . ALA A 1 324 ? 16.675 9.267 -10.220 1.00 96.25 324 ALA A C 1
ATOM 2479 O O . ALA A 1 324 ? 17.854 9.319 -9.899 1.00 96.25 324 ALA A O 1
ATOM 2480 N N . ILE A 1 325 ? 16.082 8.115 -10.563 1.00 93.88 325 ILE A N 1
ATOM 2481 C CA . ILE A 1 325 ? 16.775 6.818 -10.507 1.00 93.88 325 ILE A CA 1
ATOM 2482 C C . ILE A 1 325 ? 17.929 6.746 -11.512 1.00 93.88 325 ILE A C 1
ATOM 2484 O O . ILE A 1 325 ? 18.992 6.232 -11.192 1.00 93.88 325 ILE A O 1
ATOM 2488 N N . VAL A 1 326 ? 17.729 7.220 -12.744 1.00 90.88 326 VAL A N 1
ATOM 2489 C CA . VAL A 1 326 ? 18.726 7.045 -13.811 1.00 90.88 326 VAL A CA 1
ATOM 2490 C C . VAL A 1 326 ? 19.959 7.903 -13.537 1.00 90.88 326 VAL A C 1
ATOM 2492 O O . VAL A 1 326 ? 19.864 9.129 -13.520 1.00 90.88 326 VAL A O 1
ATOM 2495 N N . GLY A 1 327 ? 21.119 7.259 -13.404 1.00 90.12 327 GLY A N 1
ATOM 2496 C CA . GLY A 1 327 ? 22.392 7.918 -13.128 1.00 90.12 327 GLY A CA 1
ATOM 2497 C C . GLY A 1 327 ? 22.620 8.218 -11.647 1.00 90.12 327 GLY A C 1
ATOM 2498 O O . GLY A 1 327 ? 23.559 8.947 -11.332 1.00 90.12 327 GLY A O 1
ATOM 2499 N N . SER A 1 328 ? 21.781 7.693 -10.747 1.00 92.38 328 SER A N 1
ATOM 2500 C CA . SER A 1 328 ? 21.949 7.870 -9.301 1.00 92.38 328 SER A CA 1
ATOM 2501 C C . SER A 1 328 ? 22.965 6.905 -8.691 1.00 92.38 328 SER A C 1
ATOM 2503 O O . SER A 1 328 ? 23.448 7.166 -7.594 1.00 92.38 328 SER A O 1
ATOM 2505 N N . GLY A 1 329 ? 23.288 5.799 -9.374 1.00 92.00 329 GLY A N 1
ATOM 2506 C CA . GLY A 1 329 ? 24.038 4.684 -8.785 1.00 92.00 329 GLY A CA 1
ATOM 2507 C C . GLY A 1 329 ? 23.178 3.748 -7.923 1.00 92.00 329 GLY A C 1
ATOM 2508 O O . GLY A 1 329 ? 23.698 2.781 -7.368 1.00 92.00 329 GLY A O 1
ATOM 2509 N N . HIS A 1 330 ? 21.874 4.017 -7.820 1.00 93.12 330 HIS A N 1
ATOM 2510 C CA . HIS A 1 330 ? 20.880 3.223 -7.096 1.00 93.12 330 HIS A CA 1
ATOM 2511 C C . HIS A 1 330 ? 19.820 2.659 -8.055 1.00 93.12 330 HIS A C 1
ATOM 2513 O O . HIS A 1 330 ? 18.645 2.531 -7.717 1.00 93.12 330 HIS A O 1
ATOM 2519 N N . GLU A 1 331 ? 20.217 2.347 -9.290 1.00 93.56 331 GLU A N 1
ATOM 2520 C CA . GLU A 1 331 ? 19.314 1.859 -10.331 1.00 93.56 331 GLU A CA 1
ATOM 2521 C C . GLU A 1 331 ? 18.748 0.479 -10.021 1.00 93.56 331 GLU A C 1
ATOM 2523 O O . GLU A 1 331 ? 17.702 0.140 -10.566 1.00 93.56 331 GLU A O 1
ATOM 2528 N N . THR A 1 332 ? 19.410 -0.302 -9.168 1.00 94.44 332 THR A N 1
ATOM 2529 C CA . THR A 1 332 ? 18.974 -1.632 -8.741 1.00 94.44 332 THR A CA 1
ATOM 2530 C C . THR A 1 332 ? 18.931 -1.718 -7.227 1.00 94.44 332 THR A C 1
ATOM 2532 O O . THR A 1 332 ? 19.879 -1.285 -6.570 1.00 94.44 332 THR A O 1
ATOM 2535 N N . TRP A 1 333 ? 17.886 -2.323 -6.676 1.00 96.38 333 TRP A N 1
ATOM 2536 C CA . TRP A 1 333 ? 17.763 -2.512 -5.236 1.00 96.38 333 TRP A CA 1
ATOM 2537 C C . TRP A 1 333 ? 16.811 -3.658 -4.887 1.00 96.38 333 TRP A C 1
ATOM 2539 O O . TRP A 1 333 ? 16.042 -4.141 -5.720 1.00 96.38 333 TRP A O 1
ATOM 2549 N N . MET A 1 334 ? 16.879 -4.091 -3.630 1.00 97.00 334 MET A N 1
ATOM 2550 C CA . MET A 1 334 ? 15.892 -4.970 -3.015 1.00 97.00 334 MET A CA 1
ATOM 2551 C C . MET A 1 334 ? 15.076 -4.141 -2.031 1.00 97.00 334 MET A C 1
ATOM 2553 O O . MET A 1 334 ? 15.645 -3.497 -1.154 1.00 97.00 334 MET A O 1
ATOM 2557 N N . ALA A 1 335 ? 13.762 -4.158 -2.173 1.00 97.31 335 ALA A N 1
ATOM 2558 C CA . ALA A 1 335 ? 12.841 -3.558 -1.234 1.00 97.31 335 ALA A CA 1
ATOM 2559 C C . ALA A 1 335 ? 12.394 -4.597 -0.202 1.00 97.31 335 ALA A C 1
ATOM 2561 O O . ALA A 1 335 ? 12.069 -5.735 -0.554 1.00 97.31 335 ALA A O 1
ATOM 2562 N N . GLU A 1 336 ? 12.388 -4.198 1.067 1.00 94.38 336 GLU A N 1
ATOM 2563 C CA . GLU A 1 336 ? 11.815 -5.002 2.142 1.00 94.38 336 GLU A CA 1
ATOM 2564 C C . GLU A 1 336 ? 10.290 -5.045 2.034 1.00 94.38 336 GLU A C 1
ATOM 2566 O O . GLU A 1 336 ? 9.713 -6.118 2.171 1.00 94.38 336 GLU A O 1
ATOM 2571 N N . HIS A 1 337 ? 9.678 -3.907 1.707 1.00 93.00 337 HIS A N 1
ATOM 2572 C CA . HIS A 1 337 ? 8.246 -3.758 1.488 1.00 93.00 337 HIS A CA 1
ATOM 2573 C C . HIS A 1 337 ? 8.013 -2.707 0.392 1.00 93.00 337 HIS A C 1
ATOM 2575 O O . HIS A 1 337 ? 8.768 -1.735 0.264 1.00 93.00 337 HIS A O 1
ATOM 2581 N N . ILE A 1 338 ? 6.980 -2.903 -0.429 1.00 97.81 338 ILE A N 1
ATOM 2582 C CA . ILE A 1 338 ? 6.470 -1.885 -1.346 1.00 97.81 338 ILE A CA 1
ATOM 2583 C C . ILE A 1 338 ? 4.997 -1.618 -1.067 1.00 97.81 338 ILE A C 1
ATOM 2585 O O . ILE A 1 338 ? 4.200 -2.538 -0.929 1.00 97.81 338 ILE A O 1
ATOM 2589 N N . HIS A 1 339 ? 4.629 -0.345 -1.083 1.00 98.06 339 HIS A N 1
ATOM 2590 C CA . HIS A 1 339 ? 3.241 0.083 -0.977 1.00 98.06 339 HIS A CA 1
ATOM 2591 C C . HIS A 1 339 ? 2.720 0.420 -2.358 1.00 98.06 339 HIS A C 1
ATOM 2593 O O . HIS A 1 339 ? 3.422 1.054 -3.153 1.00 98.06 339 HIS A O 1
ATOM 2599 N N . ILE A 1 340 ? 1.481 0.030 -2.633 1.00 98.56 340 ILE A N 1
ATOM 2600 C CA . ILE A 1 340 ? 0.793 0.348 -3.880 1.00 98.56 340 ILE A CA 1
ATOM 2601 C C . ILE A 1 340 ? -0.536 1.035 -3.573 1.00 98.56 340 ILE A C 1
ATOM 2603 O O . ILE A 1 340 ? -1.184 0.753 -2.566 1.00 98.56 340 ILE A O 1
ATOM 2607 N N . ASP A 1 341 ? -0.964 1.921 -4.464 1.00 98.25 341 ASP A N 1
ATOM 2608 C CA . ASP A 1 341 ? -2.318 2.466 -4.425 1.00 98.25 341 ASP A CA 1
ATOM 2609 C C . ASP A 1 341 ? -3.361 1.436 -4.914 1.00 98.25 341 ASP A C 1
ATOM 2611 O O . ASP A 1 341 ? -3.001 0.376 -5.442 1.00 98.25 341 ASP A O 1
ATOM 2615 N N . PRO A 1 342 ? -4.674 1.719 -4.787 1.00 97.94 342 PRO A N 1
ATOM 2616 C CA . PRO A 1 342 ? -5.703 0.773 -5.204 1.00 97.94 342 PRO A CA 1
ATOM 2617 C C . PRO A 1 342 ? -5.666 0.395 -6.690 1.00 97.94 342 PRO A C 1
ATOM 2619 O O . PRO A 1 342 ? -6.190 -0.662 -7.049 1.00 97.94 342 PRO A O 1
ATOM 2622 N N . ALA A 1 343 ? -5.041 1.202 -7.557 1.00 96.06 343 ALA A N 1
ATOM 2623 C CA . ALA A 1 343 ? -4.856 0.886 -8.972 1.00 96.06 343 ALA A CA 1
ATOM 2624 C C . ALA A 1 343 ? -3.575 0.079 -9.252 1.00 96.06 343 ALA A C 1
ATOM 2626 O O . ALA A 1 343 ? -3.367 -0.335 -10.391 1.00 96.06 343 ALA A O 1
ATOM 2627 N N . GLY A 1 344 ? -2.772 -0.207 -8.227 1.00 96.38 344 GLY A N 1
ATOM 2628 C CA . GLY A 1 344 ? -1.574 -1.032 -8.301 1.00 96.38 344 GLY A CA 1
ATOM 2629 C C . GLY A 1 344 ? -0.291 -0.253 -8.572 1.00 96.38 344 GLY A C 1
ATOM 2630 O O . GLY A 1 344 ? 0.745 -0.879 -8.777 1.00 96.38 344 GLY A O 1
ATOM 2631 N N . PHE A 1 345 ? -0.308 1.081 -8.581 1.00 98.19 345 PHE A N 1
ATOM 2632 C CA . PHE A 1 345 ? 0.922 1.848 -8.771 1.00 98.19 345 PHE A CA 1
ATOM 2633 C C . PHE A 1 345 ? 1.686 1.962 -7.456 1.00 98.19 345 PHE A C 1
ATOM 2635 O O . PHE A 1 345 ? 1.130 2.357 -6.435 1.00 98.19 345 PHE A O 1
ATOM 2642 N N . ILE A 1 346 ? 2.979 1.654 -7.495 1.00 98.56 346 ILE A N 1
ATOM 2643 C CA . ILE A 1 346 ? 3.879 1.729 -6.350 1.00 98.56 346 ILE A CA 1
ATOM 2644 C C . ILE A 1 346 ? 3.986 3.185 -5.894 1.00 98.56 346 ILE A C 1
ATOM 2646 O O . ILE A 1 346 ? 4.333 4.072 -6.681 1.00 98.56 346 ILE A O 1
ATOM 2650 N N . THR A 1 347 ? 3.675 3.423 -4.625 1.00 98.19 347 THR A N 1
ATOM 2651 C CA . THR A 1 347 ? 3.718 4.724 -3.946 1.00 98.19 347 THR A CA 1
ATOM 2652 C C . THR A 1 347 ? 4.939 4.846 -3.043 1.00 98.19 347 THR A C 1
ATOM 2654 O O . THR A 1 347 ? 5.452 5.949 -2.855 1.00 98.19 347 THR A O 1
ATOM 2657 N N . TYR A 1 348 ? 5.418 3.726 -2.503 1.00 98.06 348 TYR A N 1
ATOM 2658 C CA . TYR A 1 348 ? 6.568 3.684 -1.611 1.00 98.06 348 TYR A CA 1
ATOM 2659 C C . TYR A 1 348 ? 7.362 2.395 -1.801 1.00 98.06 348 TYR A C 1
ATOM 2661 O O . TYR A 1 348 ? 6.781 1.344 -2.062 1.00 98.06 348 TYR A O 1
ATOM 2669 N N . SER A 1 349 ? 8.680 2.477 -1.658 1.00 97.62 349 SER A N 1
ATOM 2670 C CA . SER A 1 349 ? 9.574 1.322 -1.618 1.00 97.62 349 SER A CA 1
ATOM 2671 C C . SER A 1 349 ? 10.538 1.481 -0.452 1.00 97.62 349 SER A C 1
ATOM 2673 O O . SER A 1 349 ? 11.415 2.341 -0.515 1.00 97.62 349 SER A O 1
ATOM 2675 N N . GLU A 1 350 ? 10.403 0.631 0.563 1.00 95.81 350 GLU A N 1
ATOM 2676 C CA . GLU A 1 350 ? 11.300 0.558 1.720 1.00 95.81 350 GLU A CA 1
ATOM 2677 C C . GLU A 1 350 ? 12.533 -0.277 1.363 1.00 95.81 350 GLU A C 1
ATOM 2679 O O . GLU A 1 350 ? 12.396 -1.392 0.861 1.00 95.81 350 GLU A O 1
ATOM 2684 N N . ILE A 1 351 ? 13.744 0.231 1.592 1.00 95.88 351 ILE A N 1
ATOM 2685 C CA . ILE A 1 351 ? 14.975 -0.470 1.205 1.00 95.88 351 ILE A CA 1
ATOM 2686 C C . ILE A 1 351 ? 15.245 -1.636 2.162 1.00 95.88 351 ILE A C 1
ATOM 2688 O O . ILE A 1 351 ? 15.259 -1.469 3.381 1.00 95.88 351 ILE A O 1
ATOM 2692 N N . LYS A 1 352 ? 15.530 -2.82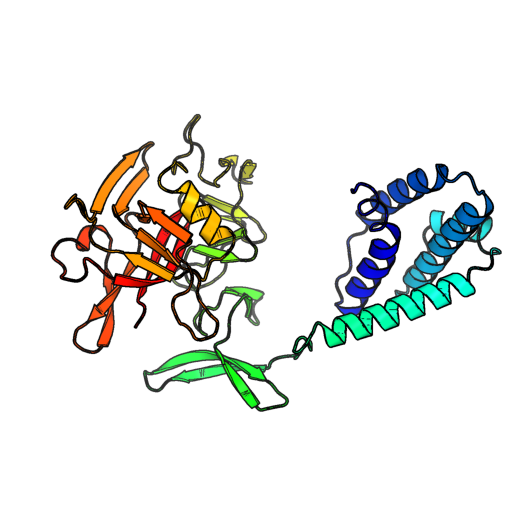7 1.623 1.00 91.75 352 LYS A N 1
ATOM 2693 C CA . LYS A 1 352 ? 16.066 -3.930 2.428 1.00 91.75 352 LYS A CA 1
ATOM 2694 C C . LYS A 1 352 ? 17.534 -3.633 2.742 1.00 91.75 352 LYS A C 1
ATOM 2696 O O . LYS A 1 352 ? 18.344 -3.521 1.820 1.00 91.75 352 LYS A O 1
ATOM 2701 N N . LYS A 1 353 ? 17.841 -3.479 4.030 1.00 85.56 353 LYS A N 1
ATOM 2702 C CA . LYS A 1 353 ? 19.186 -3.170 4.537 1.00 85.56 353 LYS A CA 1
ATOM 2703 C C . LYS A 1 353 ? 20.119 -4.372 4.558 1.00 85.56 353 LYS A C 1
ATOM 2705 O O . LYS A 1 353 ? 19.619 -5.510 4.724 1.00 85.56 353 LYS A O 1
#

Foldseek 3Di:
DDPPPVPPCLLLCVLVVLVVCVVVVNDDDPPPVVVSVVVVVVVLVPDPDVLVSLLSLLVVLVSVVVSCVVVVHDDDPVSVVSCVVRVVPDNVVVVVVSVVVVVVVVVVVVVVCPPPDPQPFDWDWDADPVRDIFIWRARPVPRDTFGDAAWDADPVRWIFGDDSRHTDAQWDADLLWIAGAHRPPRTTDELQDDVQWGAHNVRTTDECDQRPVRFGHHRLRGTDDPPAGQLAQDPQQPQVSVVCSVPQQKKKWQDQDPVRDDQKDWDHDNRAIWIKGFWMWTFDQDPVRDTHDIPDIGIAIAHQQAWEWDADPVRDIDTDGPVPLPPPVPSIFMFSGFGAGSSRHTRYGHGDD

Sequence (353 aa):
MNSFLKKHAAALAVTAALSVSMSTGVMAEENSVSQYVVSASESVAASQDLNDITKRLALFYYATAENYKAAGLPLPEEILKGLAAYGNVDVSAYMNAAAEALESASEAAVAASGDAVSVNESVRWIDQEDGSSRLYSVDPSTGEAKLYEGWYTDGSGEKYYFEKGKPAGGWIIDDGKFYHLDMTTGILSTSKQVGNFYVGEDGAALMDTTAPDGTKLAYNGSRMNKKTPVEKLDDKVYIYRELLVKNPELYAEFTTRPSGSYQIVPENANGFAWYTYAFMKLYERKDDGSIGKKLYEGDGCFRRDAAIEYLNNDGTVSTMRPSAIVGSGHETWMAEHIHIDPAGFITYSEIKK

Secondary structure (DSSP, 8-state):
--SSSSSSSHHHHHHHHHHHHHHTT----HHHHHHHHHHHHHHHTT-S-HHHHHHHHHHHHHHHHHHHHHTTPPPPHHHHHHHHHHTTS--HHHHHHHHHHHHHHHHHHHHH-TT------EEEEEE-TTS-EEEEEE-TTT--EEE--EEEE-TTS-EEEEETTEE--EEEEETTEEEEE-TTT-PBP-SEEETTEEE-TTSBBP-SSB-TTS-BB-TTSPBEETTEESS---TTTHHHHHHHHH-TT-EEEE---TT---SEEEEEETTEEEEEEEEEEEEEEPTTS-EEEEEEEEEEEEEEEEEEEEE-TTS-EEEE-GGG-TTSS-SSEEEEEEEE-TTS-EEEEEEP-

Radius of gyration: 26.59 Å; chains: 1; bounding box: 73×52×54 Å

pLDDT: mean 76.09, std 24.55, range [25.97, 98.75]